Protein AF-A0A7R9ZHU4-F1 (afdb_monomer_lite)

Structure (mmCIF, N/CA/C/O backbone):
data_AF-A0A7R9ZHU4-F1
#
_entry.id   AF-A0A7R9ZHU4-F1
#
loop_
_atom_site.group_PDB
_atom_site.id
_atom_site.type_symbol
_atom_site.label_atom_id
_atom_site.label_alt_id
_atom_site.label_comp_id
_atom_site.label_asym_id
_atom_site.label_entity_id
_atom_site.label_seq_id
_atom_site.pdbx_PDB_ins_code
_atom_site.Cartn_x
_atom_site.Cartn_y
_atom_site.Cartn_z
_atom_site.occupancy
_atom_site.B_iso_or_equiv
_atom_site.auth_seq_id
_atom_site.auth_comp_id
_atom_site.auth_asym_id
_atom_site.auth_atom_id
_atom_site.pdbx_PDB_model_num
ATOM 1 N N . ALA A 1 1 ? 26.530 10.272 18.093 1.00 71.88 1 ALA A N 1
ATOM 2 C CA . ALA A 1 1 ? 25.893 10.437 16.770 1.00 71.88 1 ALA A CA 1
ATOM 3 C C . ALA A 1 1 ? 25.670 11.927 16.536 1.00 71.88 1 ALA A C 1
ATOM 5 O O . ALA A 1 1 ? 25.026 12.551 17.368 1.00 71.88 1 ALA A O 1
ATOM 6 N N . ALA A 1 2 ? 26.269 12.512 15.495 1.00 74.75 2 ALA A N 1
ATOM 7 C CA .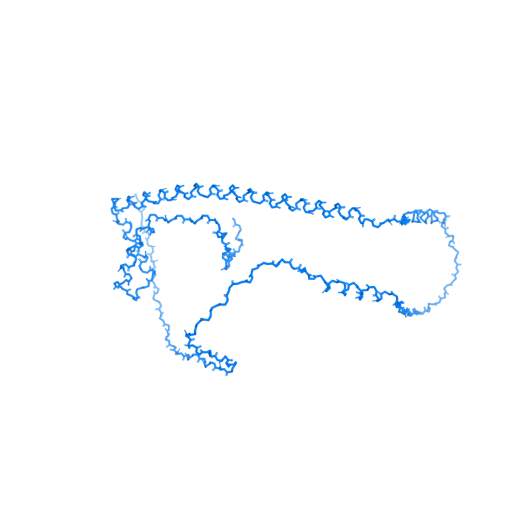 ALA A 1 2 ? 26.102 13.932 15.185 1.00 74.75 2 ALA A CA 1
ATOM 8 C C . ALA A 1 2 ? 24.691 14.193 14.622 1.00 74.75 2 ALA A C 1
ATOM 10 O O . ALA A 1 2 ? 24.221 13.452 13.758 1.00 74.75 2 ALA A O 1
ATOM 11 N N . TYR A 1 3 ? 24.013 15.222 15.135 1.00 79.94 3 TYR A N 1
ATOM 12 C CA . TYR A 1 3 ? 22.690 15.649 14.678 1.00 79.94 3 TYR A CA 1
ATOM 13 C C . TYR A 1 3 ? 22.771 16.144 13.228 1.00 79.94 3 TYR A C 1
ATOM 15 O O . TYR A 1 3 ? 23.453 17.122 12.936 1.00 79.94 3 TYR A O 1
ATOM 23 N N . THR A 1 4 ? 22.080 15.462 12.316 1.00 79.62 4 THR A N 1
ATOM 24 C CA . THR A 1 4 ? 22.118 15.696 10.859 1.00 79.62 4 THR A CA 1
ATOM 25 C C . THR A 1 4 ? 21.126 16.767 10.383 1.00 79.62 4 THR A C 1
ATOM 27 O O . THR A 1 4 ? 20.788 16.830 9.205 1.00 79.62 4 THR A O 1
ATOM 30 N N . GLY A 1 5 ? 20.684 17.650 11.282 1.00 82.94 5 GLY A N 1
ATOM 31 C CA . GLY A 1 5 ? 19.714 18.697 10.969 1.00 82.94 5 GLY A CA 1
ATOM 32 C C . GLY A 1 5 ? 18.259 18.208 10.969 1.00 82.94 5 GLY A C 1
ATOM 33 O O . GLY A 1 5 ? 17.986 17.020 11.158 1.00 82.94 5 GLY A O 1
ATOM 34 N N . PRO A 1 6 ? 17.298 19.133 10.801 1.00 82.75 6 PRO A N 1
ATOM 35 C CA . PRO A 1 6 ? 15.881 18.799 10.773 1.00 82.75 6 PRO A CA 1
ATOM 36 C C . PRO A 1 6 ? 15.568 17.919 9.558 1.00 82.75 6 PRO A C 1
ATOM 38 O O . PRO A 1 6 ? 15.922 18.250 8.426 1.00 82.75 6 PRO A O 1
ATOM 41 N N . TRP A 1 7 ? 14.886 16.797 9.797 1.00 81.75 7 TRP A N 1
ATOM 42 C CA . TRP A 1 7 ? 14.453 15.872 8.751 1.00 81.75 7 TRP A CA 1
ATOM 43 C C . TRP A 1 7 ? 13.598 16.605 7.712 1.00 81.75 7 TRP A C 1
ATOM 45 O O . TRP A 1 7 ? 12.450 16.964 7.977 1.00 81.75 7 TRP A O 1
ATOM 55 N N . GLN A 1 8 ? 14.150 16.813 6.515 1.00 80.50 8 GLN A N 1
ATOM 56 C CA . GLN A 1 8 ? 13.418 17.382 5.387 1.00 80.50 8 GLN A CA 1
ATOM 57 C C . GLN A 1 8 ? 12.455 16.325 4.838 1.00 80.50 8 GLN A C 1
ATOM 59 O O . GLN A 1 8 ? 12.790 15.541 3.951 1.00 80.50 8 GLN A O 1
ATOM 64 N N . VAL A 1 9 ? 11.249 16.265 5.399 1.00 82.50 9 VAL A N 1
ATOM 65 C CA . VAL A 1 9 ? 10.162 15.464 4.832 1.00 82.50 9 VAL A CA 1
ATOM 66 C C . VAL A 1 9 ? 9.589 16.196 3.613 1.00 82.50 9 VAL A C 1
ATOM 68 O O . VAL A 1 9 ? 9.129 17.330 3.752 1.00 82.50 9 VAL A O 1
ATOM 71 N N . PRO A 1 10 ? 9.588 15.581 2.414 1.00 82.06 10 PRO A N 1
ATOM 72 C CA . PRO A 1 10 ? 9.027 16.215 1.230 1.00 82.06 10 PRO A CA 1
ATOM 73 C C . PRO A 1 10 ? 7.550 16.555 1.455 1.00 82.06 10 PRO A C 1
ATOM 75 O O . PRO A 1 10 ? 6.759 15.685 1.825 1.00 82.06 10 PRO A O 1
ATOM 78 N N . TRP A 1 11 ? 7.165 17.804 1.171 1.00 79.94 11 TRP A N 1
ATOM 79 C CA . TRP A 1 11 ? 5.797 18.315 1.364 1.00 79.94 11 TRP A CA 1
ATOM 80 C C . TRP A 1 11 ? 4.733 17.523 0.582 1.00 79.94 11 TRP A C 1
ATOM 82 O O . TRP A 1 11 ? 3.554 17.512 0.936 1.00 79.94 11 TRP A O 1
ATOM 92 N N . LYS A 1 12 ? 5.136 16.812 -0.478 1.00 81.00 12 LYS A N 1
ATOM 93 C CA . LYS A 1 12 ? 4.238 16.029 -1.327 1.00 81.00 12 LYS A CA 1
ATOM 94 C C . LYS A 1 12 ? 4.778 14.618 -1.523 1.00 81.00 12 LYS A C 1
ATOM 96 O O . LYS A 1 12 ? 5.847 14.419 -2.093 1.00 81.00 12 LYS A O 1
ATOM 101 N N . ARG A 1 13 ? 4.009 13.619 -1.082 1.00 79.44 13 ARG A N 1
ATOM 102 C CA . ARG A 1 13 ? 4.302 12.213 -1.391 1.00 79.44 13 ARG A CA 1
ATOM 103 C C . ARG A 1 13 ? 4.142 11.980 -2.893 1.00 79.44 13 ARG A C 1
ATOM 105 O O . ARG A 1 13 ? 3.131 12.377 -3.472 1.00 79.44 13 ARG A O 1
ATOM 112 N N . ALA A 1 14 ? 5.125 11.319 -3.504 1.00 79.69 14 ALA A N 1
ATOM 113 C CA . ALA A 1 14 ? 5.044 10.894 -4.897 1.00 79.69 14 ALA A CA 1
ATOM 114 C C . ALA A 1 14 ? 3.776 10.052 -5.123 1.00 79.69 14 ALA A C 1
ATOM 116 O O . ALA A 1 14 ? 3.431 9.194 -4.301 1.00 79.69 14 ALA A O 1
ATOM 117 N N . LYS A 1 15 ? 3.068 10.319 -6.227 1.00 74.38 15 LYS A N 1
ATOM 118 C CA . LYS A 1 15 ? 1.880 9.550 -6.607 1.00 74.38 15 LYS A CA 1
ATOM 119 C C . LYS A 1 15 ? 2.322 8.123 -6.918 1.00 74.38 15 LYS A C 1
ATOM 121 O O . LYS A 1 15 ? 3.248 7.914 -7.695 1.00 74.38 15 LYS A O 1
ATOM 126 N N . LYS A 1 16 ? 1.691 7.149 -6.265 1.00 78.81 16 LYS A N 1
ATOM 127 C CA . LYS A 1 16 ? 1.926 5.735 -6.558 1.00 78.81 16 LYS A CA 1
ATOM 128 C C . LYS A 1 16 ? 1.347 5.411 -7.938 1.00 78.81 16 LYS A C 1
ATOM 130 O O . LYS A 1 16 ? 0.338 6.006 -8.313 1.00 78.81 16 LYS A O 1
ATOM 135 N N . ASP A 1 17 ? 1.968 4.470 -8.643 1.00 82.50 17 ASP A N 1
ATOM 136 C CA . ASP A 1 17 ? 1.468 3.945 -9.914 1.00 82.50 17 ASP A CA 1
ATOM 137 C C . ASP A 1 17 ? -0.012 3.530 -9.795 1.00 82.50 17 ASP A C 1
ATOM 139 O O . ASP A 1 17 ? -0.334 2.765 -8.878 1.00 82.50 17 ASP A O 1
ATOM 143 N N . PRO A 1 18 ? -0.915 3.985 -10.687 1.00 85.00 18 PRO A N 1
ATOM 144 C CA . PRO A 1 18 ? -2.331 3.606 -10.645 1.00 85.00 18 PRO A CA 1
ATOM 145 C C . PRO A 1 18 ? -2.561 2.100 -10.810 1.00 85.00 18 PRO A C 1
ATOM 147 O O . PRO A 1 18 ? -3.561 1.573 -10.333 1.00 85.00 18 PRO A O 1
ATOM 150 N N . SER A 1 19 ? -1.625 1.409 -11.468 1.00 85.62 19 SER A N 1
ATOM 151 C CA . SER A 1 19 ? -1.657 -0.042 -11.679 1.00 85.62 19 SER A CA 1
ATOM 152 C C . SER A 1 19 ? -1.218 -0.852 -10.453 1.00 85.62 19 SER A C 1
ATOM 154 O O . SER A 1 19 ? -1.421 -2.065 -10.415 1.00 85.62 19 SER A O 1
ATOM 156 N N . ALA A 1 20 ? -0.598 -0.211 -9.455 1.00 88.44 20 ALA A N 1
ATOM 157 C CA . ALA A 1 20 ? -0.068 -0.906 -8.293 1.00 88.44 20 ALA A CA 1
ATOM 158 C C . ALA A 1 20 ? -1.206 -1.386 -7.374 1.00 88.44 20 ALA A C 1
ATOM 160 O O . ALA A 1 20 ? -2.096 -0.597 -7.038 1.00 88.44 20 ALA A O 1
ATOM 161 N N . PRO A 1 21 ? -1.160 -2.639 -6.877 1.00 91.00 21 PRO A N 1
ATOM 162 C CA . PRO A 1 21 ? -2.139 -3.133 -5.919 1.00 91.00 21 PRO A CA 1
ATOM 163 C C . PRO A 1 21 ? -2.270 -2.206 -4.703 1.00 91.00 21 PRO A C 1
ATOM 165 O O . PRO A 1 21 ? -1.276 -1.722 -4.146 1.00 91.00 21 PRO A O 1
ATOM 168 N N . LYS A 1 22 ? -3.509 -1.962 -4.263 1.00 92.56 22 LYS A N 1
ATOM 169 C CA . LYS A 1 22 ? -3.801 -1.139 -3.083 1.00 92.56 22 LYS A CA 1
ATOM 170 C C . LYS A 1 22 ? -3.573 -1.942 -1.807 1.00 92.56 22 LYS A C 1
ATOM 172 O O . LYS A 1 22 ? -3.949 -3.106 -1.728 1.00 92.56 22 LYS A O 1
ATOM 177 N N . ARG A 1 23 ? -2.973 -1.312 -0.792 1.00 92.69 23 ARG A N 1
ATOM 178 C CA . ARG A 1 23 ? -2.730 -1.959 0.506 1.00 92.69 23 ARG A CA 1
ATOM 179 C C . ARG A 1 23 ? -4.056 -2.392 1.153 1.00 92.69 23 ARG A C 1
ATOM 181 O O . ARG A 1 23 ? -4.992 -1.589 1.146 1.00 92.69 23 ARG A O 1
ATOM 188 N N . PRO A 1 24 ? -4.116 -3.599 1.741 1.00 94.56 24 PRO A N 1
ATOM 189 C CA . PRO A 1 24 ? -5.296 -4.072 2.449 1.00 94.56 24 PRO A CA 1
ATOM 190 C C . 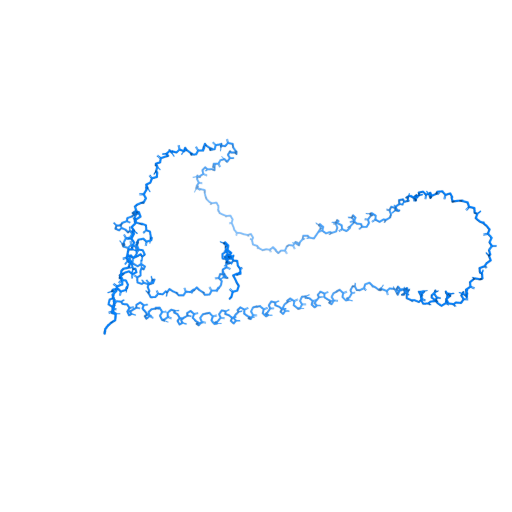PRO A 1 24 ? -5.519 -3.228 3.707 1.00 94.56 24 PRO A C 1
ATOM 192 O O . PRO A 1 24 ? -4.577 -2.651 4.264 1.00 94.56 24 PRO A O 1
ATOM 195 N N . MET A 1 25 ? -6.769 -3.156 4.152 1.00 94.94 25 MET A N 1
ATOM 196 C CA . MET A 1 25 ? -7.114 -2.517 5.418 1.00 94.94 25 MET A CA 1
ATOM 197 C C . MET A 1 25 ? -6.674 -3.401 6.593 1.00 94.94 25 MET A C 1
ATOM 199 O O . MET A 1 25 ? -6.598 -4.621 6.467 1.00 94.94 25 MET A O 1
ATOM 203 N N . SER A 1 26 ? -6.356 -2.786 7.733 1.00 95.75 26 SER A N 1
ATOM 204 C CA . SER A 1 26 ? -6.089 -3.530 8.969 1.00 95.75 26 SER A CA 1
ATOM 205 C C . SER A 1 26 ? -7.391 -3.955 9.651 1.00 95.75 26 SER A C 1
ATOM 207 O O . SER A 1 26 ? -8.442 -3.360 9.404 1.00 95.75 26 SER A O 1
ATOM 209 N N . ALA A 1 27 ? -7.321 -4.922 10.568 1.00 95.06 27 ALA A N 1
ATOM 210 C CA . ALA A 1 27 ? -8.464 -5.399 11.348 1.00 95.06 27 ALA A CA 1
ATOM 211 C C . ALA A 1 27 ? -9.210 -4.250 12.047 1.00 95.06 27 ALA A C 1
ATOM 213 O O . ALA A 1 27 ? -10.432 -4.151 11.967 1.00 95.06 27 ALA A O 1
ATOM 214 N N . PHE A 1 28 ? -8.467 -3.309 12.639 1.00 94.25 28 PHE A N 1
ATOM 215 C CA . PHE A 1 28 ? -9.037 -2.107 13.251 1.00 94.25 28 PHE A CA 1
ATOM 216 C C . PHE A 1 28 ? -9.810 -1.233 12.250 1.00 94.25 28 PHE A C 1
ATOM 218 O O . PHE A 1 28 ? -10.843 -0.652 12.586 1.00 94.25 28 PHE 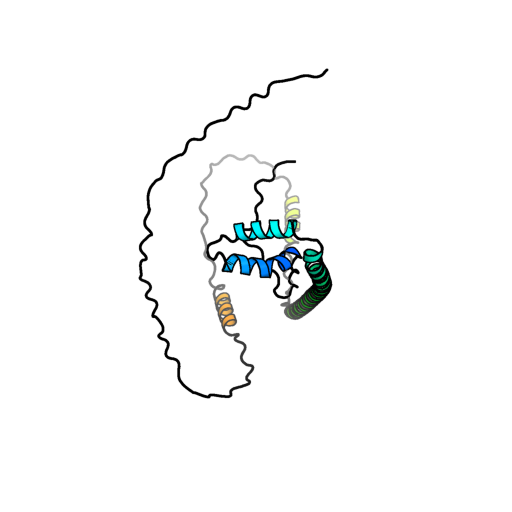A O 1
ATOM 225 N N . LEU A 1 29 ? -9.327 -1.110 11.012 1.00 94.62 29 LEU A N 1
ATOM 226 C CA . LEU A 1 29 ? -10.011 -0.322 9.988 1.00 94.62 29 LEU A CA 1
ATOM 227 C C . LEU A 1 29 ? -11.307 -0.995 9.516 1.00 94.62 29 LEU A C 1
ATOM 229 O O . LEU A 1 29 ? -12.279 -0.286 9.264 1.00 94.62 29 LEU A O 1
ATOM 233 N N . TYR A 1 30 ? -11.352 -2.330 9.462 1.00 93.44 30 TYR A N 1
ATOM 234 C CA . TYR A 1 30 ? -12.595 -3.071 9.216 1.00 93.44 30 TYR A CA 1
ATOM 235 C C . TYR A 1 30 ? -13.605 -2.878 10.350 1.00 93.44 30 TYR A C 1
ATOM 237 O O . TYR A 1 30 ? -14.755 -2.531 10.098 1.00 93.44 30 TYR A O 1
ATOM 245 N N . PHE A 1 31 ? -13.159 -3.017 11.599 1.00 92.94 31 PHE A N 1
ATOM 246 C CA . PHE A 1 31 ? -13.984 -2.782 12.786 1.00 92.94 31 PHE A CA 1
ATOM 247 C C . PHE A 1 31 ? -14.541 -1.350 12.845 1.00 92.94 31 PHE A C 1
ATOM 249 O O . PHE A 1 31 ? -15.714 -1.120 13.146 1.00 92.94 31 PHE A O 1
ATOM 256 N N . SER A 1 32 ? -13.695 -0.361 12.551 1.00 93.75 32 SER A N 1
ATOM 257 C CA . SER A 1 32 ? -14.048 1.048 12.718 1.00 93.75 32 SER A CA 1
ATOM 258 C C . SER A 1 32 ? -14.914 1.621 11.599 1.00 93.75 32 SER A C 1
ATOM 260 O O . SER A 1 32 ? -15.506 2.672 11.823 1.00 93.75 32 SER A O 1
ATOM 262 N N . GLN A 1 33 ? -15.034 0.986 10.428 1.00 90.38 33 GLN A N 1
ATOM 263 C CA . GLN A 1 33 ? -15.809 1.538 9.305 1.00 90.38 33 GLN A CA 1
ATOM 264 C C . GLN A 1 33 ? -17.282 1.783 9.666 1.00 90.38 33 GLN A C 1
ATOM 266 O O . GLN A 1 33 ? -17.748 2.919 9.585 1.00 90.38 33 GLN A O 1
ATOM 271 N N . GLY A 1 34 ? -17.992 0.746 10.124 1.00 86.31 34 GLY A N 1
ATOM 272 C CA . GLY A 1 34 ? -19.405 0.865 10.500 1.00 86.31 34 GLY A CA 1
ATOM 273 C C . GLY A 1 34 ? -19.610 1.700 11.766 1.00 86.31 34 GLY A C 1
ATOM 274 O O . GLY A 1 34 ? -20.492 2.556 11.825 1.00 86.31 34 GLY A O 1
ATOM 275 N N . LYS A 1 35 ? -18.743 1.518 12.771 1.00 91.69 35 LYS A N 1
ATOM 276 C CA . LYS A 1 35 ? -18.861 2.229 14.054 1.00 91.69 35 LYS A CA 1
ATOM 277 C C . LYS A 1 35 ? -18.544 3.725 13.934 1.00 91.69 35 LYS A C 1
ATOM 279 O O . LYS A 1 35 ? -19.203 4.534 14.580 1.00 91.69 35 LYS A O 1
ATOM 284 N N . ARG A 1 36 ? -17.585 4.119 13.085 1.00 93.50 36 ARG A N 1
ATOM 285 C CA . ARG A 1 36 ? -17.258 5.535 12.827 1.00 93.50 36 ARG A CA 1
ATOM 286 C C . ARG A 1 36 ? -18.462 6.283 12.270 1.00 93.50 36 ARG A C 1
ATOM 288 O O . ARG A 1 36 ? -18.736 7.382 12.742 1.00 93.50 36 ARG A O 1
ATOM 295 N N . GLN A 1 37 ? -19.157 5.695 11.295 1.00 91.56 37 GLN A N 1
ATOM 296 C CA . GLN A 1 37 ? -20.332 6.316 10.686 1.00 91.56 37 GLN A CA 1
ATOM 297 C C . GLN A 1 37 ? -21.447 6.494 11.722 1.00 91.56 37 GLN A C 1
ATOM 299 O O . GLN A 1 37 ? -21.914 7.608 11.920 1.00 91.56 37 GLN A O 1
ATOM 304 N N . ALA A 1 38 ? -21.746 5.451 12.502 1.00 92.62 38 ALA A N 1
ATOM 305 C CA . ALA A 1 38 ? -22.749 5.524 13.564 1.00 92.62 38 ALA A CA 1
ATOM 306 C C . ALA A 1 38 ? -22.442 6.594 14.636 1.00 92.62 38 ALA A C 1
ATOM 308 O O . ALA A 1 38 ? -23.353 7.263 15.120 1.00 92.62 38 ALA A O 1
ATOM 309 N N . ILE A 1 39 ? -21.171 6.776 15.022 1.00 92.31 39 ILE A N 1
ATOM 310 C CA . ILE A 1 39 ? -20.775 7.823 15.985 1.00 92.31 39 ILE A CA 1
ATOM 311 C C . ILE A 1 39 ? -20.929 9.217 15.368 1.00 92.31 39 ILE A C 1
ATOM 313 O O . ILE A 1 39 ? -21.391 10.133 16.053 1.00 92.31 39 ILE A O 1
ATOM 317 N N . LYS A 1 40 ? -20.558 9.371 14.091 1.00 92.94 40 LYS A N 1
ATOM 318 C CA . LYS A 1 40 ? -20.677 10.632 13.353 1.00 92.94 40 LYS A CA 1
ATOM 319 C C . LYS A 1 40 ? -22.138 11.042 13.169 1.00 92.94 40 LYS A C 1
ATOM 321 O O . LYS A 1 40 ? -22.453 12.203 13.385 1.00 92.94 40 LYS A O 1
ATOM 326 N N . ASP A 1 41 ? -23.020 10.102 12.842 1.00 92.50 41 ASP A N 1
ATOM 327 C CA . ASP A 1 41 ? -24.447 10.383 12.642 1.00 92.50 41 ASP A CA 1
ATOM 328 C C . ASP A 1 41 ? -25.131 10.791 13.953 1.00 92.50 41 ASP A C 1
ATOM 330 O O . ASP A 1 41 ? -25.950 11.704 13.972 1.00 92.50 41 ASP A O 1
ATOM 334 N N . LYS A 1 42 ? -24.733 10.179 15.077 1.00 92.62 42 LYS A N 1
ATOM 335 C CA . LYS A 1 42 ? -25.195 10.580 16.416 1.00 92.62 42 LYS A CA 1
ATOM 336 C C . LYS A 1 42 ? -24.621 11.922 16.878 1.00 92.62 42 LYS A C 1
ATOM 338 O O . LYS A 1 42 ? -25.219 12.572 17.727 1.00 92.62 42 LYS A O 1
ATOM 343 N N . ASN A 1 43 ? -23.457 12.321 16.362 1.00 89.62 43 ASN A N 1
ATOM 344 C CA . ASN A 1 43 ? -22.744 13.530 16.774 1.00 89.62 43 ASN A CA 1
ATOM 345 C C . ASN A 1 43 ? -22.197 14.280 15.545 1.00 89.62 43 ASN A C 1
ATOM 347 O O . ASN A 1 43 ? -20.980 14.293 15.327 1.00 89.62 43 ASN A O 1
ATOM 351 N N . PRO A 1 44 ? -23.058 14.935 14.743 1.00 88.75 44 PRO A N 1
ATOM 352 C CA . PRO A 1 44 ? -22.656 15.541 13.469 1.00 88.75 44 PRO A CA 1
ATOM 353 C C . PRO A 1 44 ? -21.622 16.676 13.600 1.00 88.75 44 PRO A C 1
ATOM 355 O O . PRO A 1 44 ? -20.979 17.028 12.615 1.00 88.75 44 PRO A O 1
ATOM 358 N N . GLY A 1 45 ? -21.408 17.219 14.807 1.00 90.25 45 GLY A N 1
ATOM 359 C CA . GLY A 1 45 ? -20.376 18.222 15.110 1.00 90.25 45 GLY A CA 1
ATOM 360 C C . GLY A 1 45 ? -19.087 17.675 15.742 1.00 90.25 45 GLY A C 1
ATOM 361 O O . GLY A 1 45 ? -18.166 18.444 16.022 1.00 90.25 45 GLY A O 1
ATOM 362 N N . MET A 1 46 ? -18.993 16.366 16.004 1.00 92.31 46 MET A N 1
ATOM 363 C CA . MET A 1 46 ? -17.827 15.794 16.678 1.00 92.31 46 MET A CA 1
ATOM 364 C C . MET A 1 46 ? -16.608 15.766 15.750 1.00 92.31 46 MET A C 1
ATOM 366 O O . MET A 1 46 ? -16.655 15.276 14.620 1.00 92.31 46 MET A O 1
ATOM 370 N N . LYS A 1 47 ? -15.466 16.249 16.253 1.00 94.38 47 LYS A N 1
ATOM 371 C CA . LYS A 1 47 ? -14.197 16.206 15.517 1.00 94.38 47 LYS A CA 1
ATOM 372 C C . LYS A 1 47 ? -13.783 14.754 15.265 1.00 94.38 47 LYS A C 1
ATOM 374 O O . LYS A 1 47 ? -13.799 13.922 16.169 1.00 94.38 47 LYS A O 1
ATOM 379 N N . ASN A 1 48 ? -13.304 14.463 14.055 1.00 91.38 48 ASN A N 1
ATOM 380 C CA . ASN A 1 48 ? -12.841 13.122 13.672 1.00 91.38 48 ASN A CA 1
ATOM 381 C C . ASN A 1 48 ? -11.703 12.583 14.566 1.00 91.38 48 ASN A C 1
ATOM 383 O O . ASN A 1 48 ? -11.528 11.369 14.689 1.00 91.38 48 ASN A O 1
ATOM 387 N N . THR A 1 49 ? -10.932 13.478 15.190 1.00 94.56 49 THR A N 1
ATOM 388 C CA . THR A 1 49 ? -9.917 13.138 16.195 1.00 94.56 49 THR A CA 1
ATOM 389 C C . THR A 1 49 ? -10.534 12.448 17.409 1.00 94.56 49 THR A C 1
ATOM 391 O O . THR A 1 49 ? -10.023 11.418 17.838 1.00 94.56 49 THR A O 1
ATOM 394 N N . GLU A 1 50 ? -11.669 12.948 17.898 1.00 94.75 50 GLU A N 1
ATOM 395 C CA . GLU A 1 50 ? -12.360 12.390 19.064 1.00 94.75 50 GLU A CA 1
ATOM 396 C C . GLU A 1 50 ? -13.039 11.062 18.726 1.00 94.75 50 GLU A C 1
ATOM 398 O O . GLU A 1 50 ? -12.872 10.074 19.437 1.00 94.75 50 GLU A O 1
ATOM 403 N N . ILE A 1 51 ? -13.686 10.988 17.557 1.00 94.00 51 ILE A N 1
ATOM 404 C CA . ILE A 1 51 ? -14.258 9.736 17.039 1.00 94.00 51 ILE A CA 1
ATOM 405 C C . ILE A 1 51 ? -13.174 8.651 16.953 1.00 94.00 51 ILE A C 1
ATOM 407 O O . ILE A 1 51 ? -13.391 7.504 17.341 1.00 94.00 51 ILE A O 1
ATOM 411 N N . SER A 1 52 ? -11.980 9.009 16.473 1.00 94.06 52 SER A N 1
ATOM 412 C CA . SER A 1 52 ? -10.862 8.066 16.359 1.00 94.06 52 SER A CA 1
ATOM 413 C C . SER A 1 52 ? -10.338 7.613 17.729 1.00 94.06 52 SER A C 1
ATOM 415 O O . SER A 1 52 ? -9.969 6.446 17.861 1.00 94.06 52 SER A O 1
ATOM 417 N N . ARG A 1 53 ? -10.350 8.488 18.747 1.00 95.50 53 ARG A N 1
ATOM 418 C CA . ARG A 1 53 ? -9.991 8.141 20.133 1.00 95.50 53 ARG A CA 1
ATOM 419 C C . ARG A 1 53 ? -10.959 7.112 20.717 1.00 95.50 53 ARG A C 1
ATOM 421 O O . ARG A 1 53 ? -10.515 6.050 21.152 1.00 95.50 53 ARG A O 1
ATOM 428 N N . ILE A 1 54 ? -12.263 7.382 20.627 1.00 94.56 54 ILE A N 1
ATOM 429 C CA . ILE A 1 54 ? -13.330 6.490 21.112 1.00 94.56 54 ILE A CA 1
ATOM 430 C C . ILE A 1 54 ? -13.228 5.115 20.443 1.00 94.56 54 ILE A C 1
ATOM 432 O O . ILE A 1 54 ? -13.235 4.088 21.116 1.00 94.56 54 ILE A O 1
ATOM 436 N N . LEU A 1 55 ? -13.054 5.072 19.119 1.00 95.56 55 LEU A N 1
ATOM 437 C CA . LEU A 1 55 ? -12.909 3.812 18.382 1.00 95.56 55 LEU A CA 1
ATOM 438 C C . LEU A 1 55 ? -11.664 3.021 18.803 1.00 95.56 55 LEU A C 1
ATOM 440 O O . LEU A 1 55 ? -11.712 1.793 18.863 1.00 95.56 55 LEU A O 1
ATOM 444 N N . GLY A 1 56 ? -10.554 3.705 19.093 1.00 95.56 56 GLY A N 1
ATOM 445 C CA . GLY A 1 56 ? -9.331 3.069 19.583 1.00 95.56 56 GLY A CA 1
ATOM 446 C C . GLY A 1 56 ? -9.488 2.472 20.985 1.00 95.56 56 GLY A C 1
ATOM 447 O O . GLY A 1 56 ? -8.930 1.415 21.272 1.00 95.56 56 GLY A O 1
ATOM 448 N N . GLU A 1 57 ? -10.255 3.117 21.863 1.00 95.88 57 GLU A N 1
ATOM 449 C CA . GLU A 1 57 ? -10.632 2.567 23.174 1.00 95.88 57 GLU A CA 1
ATOM 450 C C . GLU A 1 57 ? -11.576 1.368 23.025 1.00 95.88 57 GLU A C 1
ATOM 452 O O . GLU A 1 57 ? -11.300 0.308 23.583 1.00 95.88 57 GLU A O 1
ATOM 457 N N . MET A 1 58 ? -12.607 1.483 22.182 1.00 94.69 58 MET A N 1
ATOM 458 C CA . MET A 1 58 ? -13.526 0.383 21.874 1.00 94.69 58 MET A CA 1
ATOM 459 C C . MET A 1 58 ? -12.796 -0.850 21.337 1.00 94.69 58 MET A C 1
ATOM 461 O O . MET A 1 58 ? -13.075 -1.954 21.778 1.00 94.69 58 MET A O 1
ATOM 465 N N . TRP A 1 59 ? -11.839 -0.680 20.421 1.00 95.12 59 TRP A N 1
ATOM 466 C CA . TRP A 1 59 ? -11.073 -1.802 19.871 1.00 95.12 59 TRP A CA 1
ATOM 467 C C . TRP A 1 59 ? -10.177 -2.484 20.909 1.00 95.12 59 TRP A C 1
ATOM 469 O O . TRP A 1 59 ? -10.045 -3.707 20.901 1.00 95.12 59 TRP A O 1
ATOM 479 N N . ARG A 1 60 ? -9.550 -1.708 21.804 1.00 94.50 60 ARG A N 1
ATOM 480 C CA . ARG A 1 60 ? -8.704 -2.256 22.877 1.00 94.50 60 ARG A CA 1
ATOM 481 C C . ARG A 1 60 ? -9.517 -3.052 23.896 1.00 94.50 60 ARG A C 1
ATOM 483 O O . ARG A 1 60 ? -9.028 -4.070 24.372 1.00 94.50 60 ARG A O 1
ATOM 490 N N . ASN A 1 61 ? -10.740 -2.607 24.172 1.00 95.12 61 ASN A N 1
ATOM 491 C CA . ASN A 1 61 ? -11.652 -3.249 25.117 1.00 95.12 61 ASN A CA 1
ATOM 492 C C . ASN A 1 61 ? -12.563 -4.308 24.466 1.00 95.12 61 ASN A C 1
ATOM 494 O O . ASN A 1 61 ? -13.290 -4.995 25.179 1.00 95.12 61 ASN A O 1
ATOM 498 N N . ALA A 1 62 ? -12.549 -4.447 23.136 1.00 92.81 62 ALA A N 1
ATOM 499 C CA . ALA A 1 62 ? -13.388 -5.409 22.430 1.00 92.81 62 ALA A CA 1
ATOM 500 C C . ALA A 1 62 ? -12.970 -6.857 22.759 1.00 92.81 62 ALA A C 1
ATOM 502 O O . ALA A 1 62 ? -11.768 -7.169 22.759 1.00 92.81 62 ALA A O 1
ATOM 503 N N . PRO A 1 63 ? -13.934 -7.769 22.988 1.00 94.25 63 PRO A N 1
ATOM 504 C CA . PRO A 1 63 ? -13.637 -9.171 23.243 1.00 94.25 63 PRO A CA 1
ATOM 505 C C . PRO A 1 63 ? -12.947 -9.804 22.034 1.00 94.25 63 PRO A C 1
ATOM 507 O O . PRO A 1 63 ? -13.065 -9.345 20.895 1.00 94.25 63 PRO A O 1
ATOM 510 N N . GLU A 1 64 ? -12.191 -10.876 22.268 1.00 92.75 64 GLU A N 1
ATOM 511 C CA . GLU A 1 64 ? -11.507 -11.571 21.176 1.00 92.75 64 GLU A CA 1
ATOM 512 C C . GLU A 1 64 ? -12.491 -12.080 20.115 1.00 92.75 64 GLU A C 1
ATOM 514 O O . GLU A 1 64 ? -12.172 -12.041 18.935 1.00 92.75 64 GLU A O 1
ATOM 519 N N . GLU A 1 65 ? -13.706 -12.457 20.505 1.00 93.44 65 GLU A N 1
ATOM 520 C CA . GLU A 1 65 ? -14.745 -12.918 19.579 1.00 93.44 65 GLU A CA 1
ATOM 521 C C . GLU A 1 65 ? -15.208 -11.841 18.592 1.00 93.44 65 GLU A C 1
ATOM 523 O O . GLU A 1 65 ? -15.412 -12.144 17.421 1.00 93.44 65 GLU A O 1
ATOM 528 N N . GLU A 1 66 ? -15.289 -10.573 19.012 1.00 90.81 66 GLU A N 1
ATOM 529 C CA . GLU A 1 66 ? -15.613 -9.464 18.101 1.00 90.81 66 GLU A CA 1
ATOM 530 C C . GLU A 1 66 ? -14.402 -9.104 17.221 1.00 90.81 66 GLU A C 1
ATOM 532 O O . GLU A 1 66 ? -14.552 -8.703 16.069 1.00 90.81 66 GLU A O 1
ATOM 537 N N . ARG A 1 67 ? -13.173 -9.284 17.728 1.00 92.88 67 ARG A N 1
ATOM 538 C CA . ARG A 1 67 ? -11.937 -8.964 16.990 1.00 92.88 67 ARG A CA 1
ATOM 539 C C . ARG A 1 67 ? -11.547 -10.037 15.971 1.00 92.88 67 ARG A C 1
ATOM 541 O O . ARG A 1 67 ? -11.071 -9.686 14.890 1.00 92.88 67 ARG A O 1
ATOM 548 N N . LYS A 1 68 ? -11.747 -11.319 16.293 1.00 95.00 68 LYS A N 1
ATOM 549 C CA . LYS A 1 68 ? -11.408 -12.496 15.470 1.00 95.00 68 LYS A CA 1
ATOM 550 C C . LYS A 1 68 ? -11.845 -12.369 14.009 1.00 95.00 68 LYS A C 1
ATOM 552 O O . LYS A 1 68 ? -10.956 -12.419 13.157 1.00 95.00 68 LYS A O 1
ATOM 557 N N . PRO A 1 69 ? -13.126 -12.115 13.682 1.00 94.81 69 PRO A N 1
ATOM 558 C CA . PRO A 1 69 ? -13.553 -12.032 12.286 1.00 94.81 69 PRO A CA 1
ATOM 559 C C . PRO A 1 69 ? -12.831 -10.910 11.527 1.00 94.81 69 PRO A C 1
ATOM 561 O O . PRO A 1 69 ? -12.452 -11.077 10.369 1.00 94.81 69 PRO A O 1
ATOM 564 N N . HIS A 1 70 ? -12.559 -9.773 12.174 1.00 94.75 70 HIS A N 1
ATOM 565 C CA . HIS A 1 70 ? -11.827 -8.670 11.547 1.00 94.75 70 HIS A CA 1
ATOM 566 C C . HIS A 1 70 ? -10.343 -8.988 11.317 1.00 94.75 70 HIS A C 1
ATOM 568 O O . HIS A 1 70 ? -9.777 -8.579 10.301 1.00 94.75 70 HIS A O 1
ATOM 574 N N . VAL A 1 71 ? -9.714 -9.727 12.232 1.00 94.50 71 VAL A N 1
ATOM 575 C CA . VAL A 1 71 ? -8.326 -10.193 12.094 1.00 94.50 71 VAL A CA 1
ATOM 576 C C . VAL A 1 71 ? -8.205 -11.246 10.990 1.00 94.50 71 VAL A C 1
ATOM 578 O O . VAL A 1 71 ? -7.259 -11.203 10.202 1.00 94.50 71 VAL A O 1
ATOM 581 N N . GLU A 1 72 ? -9.168 -12.158 10.881 1.00 95.62 72 GLU A N 1
ATOM 582 C CA . GLU A 1 72 ? -9.209 -13.158 9.810 1.00 95.62 72 GLU A CA 1
ATOM 583 C C . GLU A 1 72 ? -9.420 -12.517 8.436 1.00 95.62 72 GLU A C 1
ATOM 585 O O . GLU A 1 72 ? -8.686 -12.839 7.496 1.00 95.62 72 GLU A O 1
ATOM 590 N N . MET A 1 73 ? -10.332 -11.544 8.330 1.00 94.31 73 MET A N 1
ATOM 591 C CA . MET A 1 73 ? -10.512 -10.750 7.110 1.00 94.31 73 MET A CA 1
ATOM 592 C C . MET A 1 73 ? -9.229 -10.007 6.718 1.00 94.31 73 MET A C 1
ATOM 594 O O . MET A 1 73 ? -8.814 -10.080 5.560 1.00 94.31 73 MET A O 1
ATOM 598 N N . GLU A 1 74 ? -8.544 -9.355 7.669 1.00 95.88 74 GLU A N 1
ATOM 599 C CA . GLU A 1 74 ? -7.241 -8.733 7.399 1.00 95.88 74 GLU A CA 1
ATOM 600 C C . GLU A 1 74 ? -6.230 -9.765 6.885 1.00 95.88 74 GLU A C 1
ATOM 602 O O . GLU A 1 74 ? -5.514 -9.502 5.916 1.00 95.88 74 GLU A O 1
ATOM 607 N N . LYS A 1 75 ? -6.141 -10.935 7.526 1.00 95.94 75 LYS A N 1
ATOM 608 C CA . LYS A 1 75 ? -5.188 -11.984 7.149 1.00 95.94 75 LYS A CA 1
ATOM 609 C C . LYS A 1 75 ? -5.447 -12.477 5.725 1.00 95.94 75 LYS A C 1
ATOM 611 O O . LYS A 1 75 ? -4.493 -12.602 4.951 1.00 95.94 75 LYS A O 1
ATOM 616 N N . ALA A 1 76 ? -6.710 -12.704 5.372 1.00 95.75 76 ALA A N 1
ATOM 617 C CA . ALA A 1 76 ? -7.120 -13.124 4.037 1.00 95.75 76 ALA A CA 1
ATOM 618 C C . ALA A 1 76 ? -6.788 -12.059 2.977 1.00 95.75 76 ALA A C 1
ATOM 620 O O . ALA A 1 76 ? -6.126 -12.356 1.981 1.00 95.75 76 ALA A O 1
ATOM 621 N N . GLU A 1 77 ? -7.159 -10.800 3.211 1.00 96.00 77 GLU A N 1
ATOM 622 C CA . GLU A 1 77 ? -6.885 -9.700 2.277 1.00 96.00 77 GLU A CA 1
ATOM 623 C C . GLU A 1 77 ? -5.387 -9.403 2.153 1.00 96.00 77 GLU A C 1
ATOM 625 O O . GLU A 1 77 ? -4.872 -9.149 1.061 1.00 96.00 77 GLU A O 1
ATOM 630 N N . ARG A 1 78 ? -4.630 -9.536 3.245 1.00 95.50 78 ARG A N 1
ATOM 631 C CA . ARG A 1 78 ? -3.168 -9.440 3.219 1.00 95.50 78 ARG A CA 1
ATOM 632 C C . ARG A 1 78 ? -2.535 -10.552 2.391 1.00 95.50 78 ARG A C 1
ATOM 634 O O . ARG A 1 78 ? -1.549 -10.284 1.702 1.00 95.50 78 ARG A O 1
ATOM 641 N N . ALA A 1 79 ? -3.072 -11.769 2.427 1.00 95.81 79 ALA A N 1
ATOM 642 C CA . ALA A 1 79 ? -2.601 -12.858 1.575 1.00 95.81 79 ALA A CA 1
ATOM 643 C C . ALA A 1 79 ? -2.859 -12.556 0.088 1.00 95.81 79 ALA A C 1
ATOM 645 O O . ALA A 1 79 ? -1.922 -12.612 -0.711 1.00 95.81 79 ALA A O 1
ATOM 646 N N . LYS A 1 80 ? -4.076 -12.122 -0.269 1.00 95.00 80 LYS A N 1
ATOM 647 C CA . LYS A 1 80 ? -4.421 -11.714 -1.644 1.00 95.00 80 LYS A CA 1
ATOM 648 C C . LYS A 1 80 ? -3.526 -10.579 -2.143 1.00 95.00 80 LYS A C 1
ATOM 650 O O . LYS A 1 80 ? -2.967 -10.661 -3.235 1.00 95.00 80 LYS A O 1
ATOM 655 N N . TYR A 1 81 ? -3.312 -9.558 -1.314 1.00 95.94 81 TYR A N 1
ATOM 656 C CA . TYR A 1 81 ? -2.438 -8.434 -1.641 1.00 95.94 81 TYR A CA 1
ATOM 657 C C . TYR A 1 81 ? -0.993 -8.866 -1.905 1.00 95.94 81 TYR A C 1
ATOM 659 O O . TYR A 1 81 ? -0.360 -8.345 -2.825 1.00 95.94 81 TYR A O 1
ATOM 667 N N . LYS A 1 82 ? -0.452 -9.814 -1.125 1.00 95.25 82 LYS A N 1
ATOM 668 C CA . LYS A 1 82 ? 0.905 -10.337 -1.347 1.00 95.25 82 LYS A CA 1
ATOM 669 C C . LYS A 1 82 ? 1.030 -10.993 -2.720 1.00 95.25 82 LYS A C 1
ATOM 671 O O . LYS A 1 82 ? 1.979 -10.684 -3.436 1.00 95.25 82 LYS A O 1
ATOM 676 N N . VAL A 1 83 ? 0.062 -11.829 -3.097 1.00 95.81 83 VAL A N 1
ATOM 677 C CA . VAL A 1 83 ? 0.034 -12.494 -4.410 1.00 95.81 83 VAL A CA 1
ATOM 678 C C . VAL A 1 83 ? -0.094 -11.465 -5.536 1.00 95.81 83 VAL A C 1
ATOM 680 O O . VAL A 1 83 ? 0.722 -11.459 -6.456 1.00 95.81 83 VAL A O 1
ATOM 683 N N . ALA A 1 84 ? -1.045 -10.533 -5.426 1.00 94.56 84 ALA A N 1
ATOM 684 C CA . ALA A 1 84 ? -1.239 -9.474 -6.416 1.00 94.56 84 ALA A CA 1
ATOM 685 C C . ALA A 1 84 ? 0.007 -8.587 -6.572 1.00 94.56 84 ALA A C 1
ATOM 687 O O . ALA A 1 84 ? 0.395 -8.241 -7.684 1.00 94.56 84 ALA A O 1
ATOM 688 N N . THR A 1 85 ? 0.673 -8.249 -5.464 1.00 94.62 85 THR A N 1
ATOM 689 C CA . THR A 1 85 ? 1.906 -7.448 -5.473 1.00 94.62 85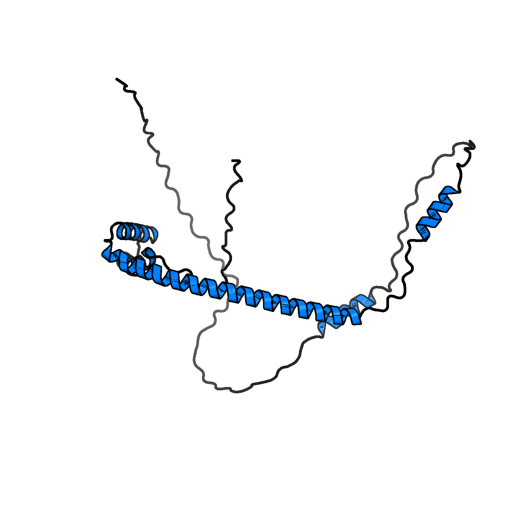 THR A CA 1
ATOM 690 C C . THR A 1 85 ? 3.063 -8.197 -6.122 1.00 94.62 85 THR A C 1
ATOM 692 O O . THR A 1 85 ? 3.849 -7.578 -6.833 1.00 94.62 85 THR A O 1
ATOM 695 N N . ALA A 1 86 ? 3.195 -9.503 -5.876 1.00 94.75 86 ALA A N 1
ATOM 696 C CA . ALA A 1 86 ? 4.220 -10.318 -6.521 1.00 94.75 86 ALA A CA 1
ATOM 697 C C . ALA A 1 86 ? 4.013 -10.343 -8.041 1.00 94.75 86 ALA A C 1
ATOM 699 O O . ALA A 1 86 ? 4.933 -10.003 -8.778 1.00 94.75 86 ALA A O 1
ATOM 700 N N . LYS A 1 87 ? 2.784 -10.619 -8.495 1.00 94.88 87 LYS A N 1
ATOM 701 C CA . LYS A 1 87 ? 2.432 -10.595 -9.920 1.00 94.88 87 LYS A CA 1
ATOM 702 C C . LYS A 1 87 ? 2.703 -9.226 -10.554 1.00 94.88 87 LYS A C 1
ATOM 704 O O . LYS A 1 87 ? 3.409 -9.149 -11.548 1.00 94.88 87 LYS A O 1
ATOM 709 N N . TRP A 1 88 ? 2.230 -8.143 -9.930 1.00 94.62 88 TRP A N 1
ATOM 710 C CA . TRP A 1 88 ? 2.449 -6.782 -10.429 1.00 94.62 88 TRP A CA 1
ATOM 711 C C . TRP A 1 88 ? 3.936 -6.435 -10.564 1.00 94.62 88 TRP A C 1
ATOM 713 O O . TRP A 1 88 ? 4.324 -5.787 -11.529 1.00 94.62 88 TRP A O 1
ATOM 723 N N . LYS A 1 89 ? 4.787 -6.876 -9.628 1.00 93.44 89 LYS A N 1
ATOM 724 C CA . LYS A 1 89 ? 6.238 -6.650 -9.716 1.00 93.44 89 LYS A CA 1
ATOM 725 C C . LYS A 1 89 ? 6.866 -7.371 -10.907 1.00 93.44 89 LYS A C 1
ATOM 727 O O . LYS A 1 89 ? 7.701 -6.772 -11.584 1.00 93.44 89 LYS A O 1
ATOM 732 N N . GLU A 1 90 ? 6.481 -8.621 -11.154 1.00 94.44 90 GLU A N 1
ATOM 733 C CA . GLU A 1 90 ? 6.978 -9.382 -12.304 1.00 94.44 90 GLU A CA 1
ATOM 734 C C . GLU A 1 90 ? 6.501 -8.765 -13.622 1.00 94.44 90 GLU A C 1
ATOM 736 O O . GLU A 1 90 ? 7.320 -8.508 -14.504 1.00 94.44 90 GLU A O 1
ATOM 741 N N . ASP A 1 91 ? 5.217 -8.413 -13.720 1.00 93.25 91 ASP A N 1
ATOM 742 C CA . ASP A 1 91 ? 4.643 -7.755 -14.899 1.00 93.25 91 ASP A CA 1
ATOM 743 C C . ASP A 1 91 ? 5.316 -6.393 -15.160 1.00 93.25 91 ASP A C 1
ATOM 745 O O . ASP A 1 91 ? 5.685 -6.071 -16.291 1.00 93.25 91 ASP A O 1
ATOM 749 N N . PHE A 1 92 ? 5.558 -5.606 -14.106 1.00 93.81 92 PHE A N 1
ATOM 750 C CA . PHE A 1 92 ? 6.262 -4.325 -14.195 1.00 93.81 92 PHE A CA 1
ATOM 751 C C . PHE A 1 92 ? 7.705 -4.502 -14.685 1.00 93.81 92 PHE A C 1
ATOM 753 O O . PHE A 1 92 ? 8.170 -3.765 -15.555 1.00 93.81 92 PHE A O 1
ATOM 760 N N . LYS A 1 93 ? 8.416 -5.513 -14.171 1.00 93.56 93 LYS A N 1
ATOM 761 C CA . LYS A 1 93 ? 9.781 -5.841 -14.601 1.00 93.56 93 LYS A CA 1
ATOM 762 C C . LYS A 1 93 ? 9.817 -6.318 -16.053 1.00 93.56 93 LYS A C 1
ATOM 764 O O . LYS A 1 93 ? 10.714 -5.921 -16.798 1.00 93.56 93 LYS A O 1
ATOM 769 N N . ALA A 1 94 ? 8.852 -7.137 -16.465 1.00 94.38 94 ALA A N 1
ATOM 770 C CA . ALA A 1 94 ? 8.719 -7.599 -17.840 1.00 94.38 94 ALA A CA 1
ATOM 771 C C . ALA A 1 94 ? 8.460 -6.426 -18.795 1.00 94.38 94 ALA A C 1
ATOM 773 O O . ALA A 1 94 ? 9.151 -6.306 -19.807 1.00 94.38 94 ALA A O 1
ATOM 774 N N . LYS A 1 95 ? 7.552 -5.511 -18.432 1.00 93.38 95 LYS A N 1
ATOM 775 C CA . LYS A 1 95 ? 7.268 -4.299 -19.209 1.00 93.38 95 LYS A CA 1
ATOM 776 C C . LYS A 1 95 ? 8.497 -3.400 -19.337 1.00 93.38 95 LYS A C 1
ATOM 778 O O . LYS A 1 95 ? 8.840 -3.014 -20.448 1.00 93.38 95 LYS A O 1
ATOM 783 N N . ALA A 1 96 ? 9.211 -3.148 -18.239 1.00 94.12 96 ALA A N 1
ATOM 784 C CA . ALA A 1 96 ? 10.441 -2.355 -18.264 1.00 94.12 96 ALA A CA 1
ATOM 785 C C . ALA A 1 96 ? 11.533 -2.996 -19.142 1.00 94.12 96 ALA A C 1
ATOM 787 O O . ALA A 1 96 ? 12.264 -2.300 -19.846 1.00 94.12 96 ALA A O 1
ATOM 788 N N . LYS A 1 97 ? 11.646 -4.333 -19.137 1.00 95.25 97 LYS A N 1
ATOM 789 C CA . LYS A 1 97 ? 12.576 -5.055 -20.016 1.00 95.25 97 LYS A CA 1
ATOM 790 C C . LYS A 1 97 ? 12.167 -4.939 -21.486 1.00 95.25 97 LYS A C 1
ATOM 792 O O . LYS A 1 97 ? 13.038 -4.705 -22.319 1.00 95.25 97 LYS A O 1
ATOM 797 N N . ALA A 1 98 ? 10.882 -5.104 -21.795 1.00 95.31 98 ALA A N 1
ATOM 798 C CA . ALA A 1 98 ? 10.357 -4.986 -23.153 1.00 95.31 98 ALA A CA 1
ATOM 799 C C . ALA A 1 98 ? 10.541 -3.566 -23.706 1.00 95.31 98 ALA A C 1
ATOM 801 O O . ALA A 1 98 ? 11.032 -3.401 -24.817 1.00 95.31 98 ALA A O 1
ATOM 802 N N . GLU A 1 99 ? 10.247 -2.545 -22.902 1.00 95.44 99 GLU A N 1
ATOM 803 C CA . GLU A 1 99 ? 10.462 -1.140 -23.255 1.00 95.44 99 GLU A CA 1
ATOM 804 C C . GLU A 1 99 ? 11.943 -0.840 -23.505 1.00 95.44 99 GLU A C 1
ATOM 806 O O . GLU A 1 99 ? 12.292 -0.234 -24.514 1.00 95.44 99 GLU A O 1
ATOM 811 N N . LYS A 1 100 ? 12.842 -1.346 -22.651 1.00 96.12 100 LYS A N 1
ATOM 812 C CA . LYS A 1 100 ? 14.287 -1.205 -22.860 1.00 96.12 100 LYS A CA 1
ATOM 813 C C . LYS A 1 100 ? 14.771 -1.926 -24.122 1.00 96.12 100 LYS A C 1
ATOM 815 O O . LYS A 1 100 ? 15.663 -1.421 -24.796 1.00 96.12 100 LYS A O 1
ATOM 820 N N . ALA A 1 101 ? 14.220 -3.100 -24.431 1.00 95.62 101 ALA A N 1
ATOM 821 C CA . ALA A 1 101 ? 14.555 -3.837 -25.648 1.00 95.62 101 ALA A CA 1
ATOM 822 C C . ALA A 1 101 ? 14.098 -3.073 -26.899 1.00 95.62 101 ALA A C 1
ATOM 824 O O . ALA A 1 101 ? 14.899 -2.877 -27.807 1.00 95.62 101 ALA A O 1
ATOM 825 N N . LEU A 1 102 ? 12.867 -2.554 -26.888 1.00 96.56 102 LEU A N 1
ATOM 826 C CA . LEU A 1 102 ? 12.339 -1.708 -27.956 1.00 96.56 102 LEU A CA 1
ATOM 827 C C . LEU A 1 102 ? 13.181 -0.438 -28.130 1.00 96.56 102 LEU A C 1
ATOM 829 O O . LEU A 1 102 ? 13.524 -0.066 -29.246 1.00 96.56 102 LEU A O 1
ATOM 833 N N . GLN A 1 103 ? 13.578 0.205 -27.030 1.00 93.38 103 GLN A N 1
ATOM 834 C CA . GLN A 1 103 ? 14.442 1.382 -27.078 1.00 93.38 103 GLN A CA 1
ATOM 835 C C . GLN A 1 103 ? 15.840 1.049 -27.619 1.00 93.38 103 GLN A C 1
ATOM 837 O O . GLN A 1 103 ? 16.417 1.843 -28.359 1.00 93.38 103 GLN A O 1
ATOM 842 N N . ALA A 1 104 ? 16.391 -0.120 -27.283 1.00 93.94 104 ALA A N 1
ATOM 843 C CA . ALA A 1 104 ? 17.667 -0.578 -27.825 1.00 93.94 104 ALA A CA 1
ATOM 844 C C . ALA A 1 104 ? 17.578 -0.870 -29.331 1.00 93.94 104 ALA A C 1
ATOM 846 O O . ALA A 1 104 ? 18.496 -0.511 -30.065 1.00 93.94 104 ALA A O 1
ATOM 847 N N . GLU A 1 105 ? 16.477 -1.464 -29.794 1.00 92.88 105 GLU A N 1
ATOM 848 C CA . GLU A 1 105 ? 16.204 -1.693 -31.215 1.00 92.88 105 GLU A CA 1
ATOM 849 C C . GLU A 1 105 ? 16.040 -0.371 -31.972 1.00 92.88 105 GLU A C 1
ATOM 851 O O . GLU A 1 105 ? 16.706 -0.157 -32.980 1.00 92.88 105 GLU A O 1
ATOM 856 N N . GLN A 1 106 ? 15.252 0.567 -31.443 1.00 93.12 106 GLN A N 1
ATOM 857 C CA . GLN A 1 106 ? 15.123 1.917 -32.000 1.00 93.12 106 GLN A CA 1
ATOM 858 C C . GLN A 1 106 ? 16.472 2.642 -32.057 1.00 93.12 106 GLN A C 1
ATOM 860 O O . GLN A 1 106 ? 16.808 3.249 -33.073 1.00 93.12 106 GLN A O 1
ATOM 865 N N . ALA A 1 107 ? 17.287 2.536 -31.004 1.00 92.62 107 ALA A N 1
ATOM 866 C CA . ALA A 1 107 ? 18.633 3.097 -30.991 1.00 92.62 107 ALA A CA 1
ATOM 867 C C . ALA A 1 107 ? 19.559 2.411 -32.010 1.00 92.62 107 ALA A C 1
ATOM 869 O O . ALA A 1 107 ? 20.392 3.079 -32.619 1.00 92.62 107 ALA A O 1
ATOM 870 N N . ALA A 1 108 ? 19.426 1.099 -32.221 1.00 92.88 108 ALA A N 1
ATOM 871 C CA . ALA A 1 108 ? 20.177 0.362 -33.234 1.00 92.88 108 ALA A CA 1
ATOM 872 C C . ALA A 1 108 ? 19.752 0.754 -34.656 1.00 92.88 108 ALA A C 1
ATOM 874 O O . ALA A 1 108 ? 20.616 0.990 -35.496 1.00 92.88 108 ALA A O 1
ATOM 875 N N . MET A 1 109 ? 18.450 0.905 -34.912 1.00 90.31 109 MET A N 1
ATOM 876 C CA . MET A 1 109 ? 17.929 1.412 -36.184 1.00 90.31 109 MET A CA 1
ATOM 877 C C . MET A 1 109 ? 18.421 2.834 -36.460 1.00 90.31 109 MET A C 1
ATOM 879 O O . MET A 1 109 ? 18.930 3.104 -37.546 1.00 90.31 109 MET A O 1
ATOM 883 N N . TRP A 1 110 ? 18.361 3.721 -35.461 1.00 91.12 110 TRP A N 1
ATOM 884 C CA . TRP A 1 110 ? 18.897 5.077 -35.572 1.00 91.12 110 TRP A CA 1
ATOM 885 C C . TRP A 1 110 ? 20.399 5.062 -35.886 1.00 91.12 110 TRP A C 1
ATOM 887 O O . TRP A 1 110 ? 20.843 5.760 -36.798 1.00 91.12 110 TRP A O 1
ATOM 897 N N . ARG A 1 111 ? 21.174 4.207 -35.197 1.00 88.62 111 ARG A N 1
ATOM 898 C CA . ARG A 1 111 ? 22.606 4.000 -35.470 1.00 88.62 111 ARG A CA 1
ATOM 899 C C . ARG A 1 111 ? 22.852 3.497 -36.888 1.00 88.62 111 ARG A C 1
ATOM 901 O O . ARG A 1 111 ? 23.717 4.047 -37.550 1.00 88.62 111 ARG A O 1
ATOM 908 N N . HIS A 1 112 ? 22.106 2.505 -37.369 1.00 86.56 112 HIS A N 1
ATOM 909 C CA . HIS A 1 112 ? 22.255 1.968 -38.725 1.00 86.56 112 HIS A CA 1
ATOM 910 C C . HIS A 1 112 ? 21.946 3.029 -39.793 1.00 86.56 112 HIS A C 1
ATOM 912 O O . HIS A 1 112 ? 22.725 3.219 -40.724 1.00 86.56 112 HIS A O 1
ATOM 918 N N . GLN A 1 113 ? 20.855 3.783 -39.623 1.00 81.12 113 GLN A N 1
ATOM 919 C CA . GLN A 1 113 ? 20.494 4.893 -40.508 1.00 81.12 113 GLN A CA 1
ATOM 920 C C . GLN A 1 113 ? 21.587 5.977 -40.549 1.00 81.12 113 GLN A C 1
ATOM 922 O O . GLN A 1 113 ? 21.946 6.449 -41.625 1.00 81.12 113 GLN A O 1
ATOM 927 N N . HIS A 1 114 ? 22.158 6.339 -39.395 1.00 78.12 114 HIS A N 1
ATOM 928 C CA . HIS A 1 114 ? 23.207 7.365 -39.298 1.00 78.12 114 HIS A CA 1
ATOM 929 C C . HIS A 1 114 ? 24.609 6.841 -39.641 1.00 78.12 114 HIS A C 1
ATOM 931 O O . HIS A 1 114 ? 25.485 7.625 -39.991 1.00 78.12 114 HIS A O 1
ATOM 937 N N . GLN A 1 115 ? 24.824 5.525 -39.608 1.00 61.38 115 GLN A N 1
ATOM 938 C CA . GLN A 1 115 ? 26.016 4.874 -40.150 1.00 61.38 115 GLN A CA 1
ATOM 939 C C . GLN A 1 115 ? 26.013 4.908 -41.688 1.00 61.38 115 GLN A C 1
ATOM 941 O O . GLN A 1 115 ? 27.076 5.023 -42.292 1.00 61.38 115 GLN A O 1
ATOM 946 N N . TYR A 1 116 ? 24.832 4.877 -42.318 1.00 53.88 116 TYR A N 1
ATOM 947 C CA . TYR A 1 116 ? 24.656 5.026 -43.771 1.00 53.88 116 TYR A CA 1
ATOM 948 C C . TYR A 1 116 ? 24.696 6.486 -44.262 1.00 53.88 116 TYR A C 1
ATOM 950 O O . TYR A 1 116 ? 24.982 6.731 -45.429 1.00 53.88 116 TYR A O 1
ATOM 958 N N . TYR A 1 117 ? 24.466 7.456 -43.372 1.00 51.25 117 TYR A N 1
ATOM 959 C CA . TYR A 1 117 ? 24.617 8.899 -43.614 1.00 51.25 117 TYR A CA 1
ATOM 960 C C . TYR A 1 117 ? 25.906 9.463 -42.995 1.00 51.25 117 TYR A C 1
ATOM 962 O O . TYR A 1 117 ? 25.944 10.614 -42.563 1.00 51.25 117 TYR A O 1
ATOM 970 N N . ALA A 1 118 ? 26.987 8.681 -42.942 1.00 51.56 118 ALA A N 1
ATOM 971 C CA . ALA A 1 118 ? 28.306 9.250 -42.696 1.00 51.56 118 ALA A CA 1
ATOM 972 C C . ALA A 1 118 ? 28.722 10.028 -43.962 1.00 51.56 118 ALA A C 1
ATOM 974 O O . ALA A 1 118 ? 29.043 9.383 -44.965 1.00 51.56 118 ALA A O 1
ATOM 975 N N . PRO A 1 119 ? 28.717 11.381 -43.986 1.00 49.78 119 PRO A N 1
ATOM 976 C CA . PRO A 1 119 ? 29.300 12.093 -45.113 1.00 49.78 119 PRO A CA 1
ATOM 977 C C . PRO A 1 119 ? 30.746 11.624 -45.218 1.00 49.78 119 PRO A C 1
ATOM 979 O O . PRO A 1 119 ? 31.442 11.577 -44.200 1.00 49.78 119 PRO A O 1
ATOM 982 N N . HIS A 1 120 ? 31.170 11.224 -46.419 1.00 53.81 120 HIS A N 1
ATOM 983 C CA . HIS A 1 120 ? 32.554 10.877 -46.704 1.00 53.81 120 HIS A CA 1
ATOM 984 C C . HIS A 1 120 ? 33.454 11.950 -46.095 1.00 53.81 120 HIS A C 1
ATOM 986 O O . HIS A 1 120 ? 33.567 13.056 -46.623 1.00 53.81 120 HIS A O 1
ATOM 992 N N . GLN A 1 121 ? 34.064 11.638 -44.951 1.00 54.03 121 GLN A N 1
ATOM 993 C CA . GLN A 1 121 ? 35.101 12.468 -44.379 1.00 54.03 121 GLN A CA 1
ATOM 994 C C . GLN A 1 121 ? 36.294 12.306 -45.314 1.00 54.03 121 GLN A C 1
ATOM 996 O O . GLN A 1 121 ? 37.132 11.424 -45.136 1.00 54.03 121 GLN A O 1
ATOM 1001 N N . GLN A 1 122 ? 36.332 13.134 -46.361 1.00 55.41 122 GLN A N 1
ATOM 1002 C CA . GLN A 1 122 ? 37.570 13.463 -47.044 1.00 55.41 122 GLN A CA 1
ATOM 1003 C C . GLN A 1 122 ? 38.585 13.781 -45.957 1.00 55.41 122 GLN A C 1
ATOM 1005 O O . GLN A 1 122 ? 38.331 14.610 -45.080 1.00 55.41 122 GLN A O 1
ATOM 1010 N N . GLN A 1 123 ? 39.671 13.015 -45.980 1.00 48.47 123 GLN A N 1
ATOM 1011 C CA . GLN A 1 123 ? 40.721 13.008 -44.980 1.00 48.47 123 GLN A CA 1
ATOM 1012 C C . GLN A 1 123 ? 41.091 14.447 -44.619 1.00 48.47 123 GLN A C 1
ATOM 1014 O O . GLN A 1 123 ? 41.746 15.142 -45.392 1.00 48.47 123 GLN A O 1
ATOM 1019 N N . ARG A 1 124 ? 40.651 14.918 -43.447 1.00 56.72 124 ARG A N 1
ATOM 1020 C CA . ARG A 1 124 ? 41.195 16.154 -42.895 1.00 56.72 124 ARG A CA 1
ATOM 1021 C C . ARG A 1 124 ? 42.616 15.832 -42.442 1.00 56.72 124 ARG A C 1
ATOM 1023 O O . ARG A 1 124 ? 42.762 15.006 -41.531 1.00 56.72 124 ARG A O 1
ATOM 1030 N N . PRO A 1 125 ? 43.654 16.434 -43.049 1.00 53.50 125 PRO A N 1
ATOM 1031 C CA . PRO A 1 125 ? 45.023 16.188 -42.631 1.00 53.50 125 PRO A CA 1
ATOM 1032 C C . PRO A 1 125 ? 45.148 16.540 -41.146 1.00 53.50 125 PRO A C 1
ATOM 1034 O O . PRO A 1 125 ? 44.713 17.600 -40.694 1.00 53.50 125 PRO A O 1
ATOM 1037 N N . HIS A 1 126 ? 45.668 15.597 -40.365 1.00 53.50 126 HIS A N 1
ATOM 1038 C CA . HIS A 1 126 ? 45.857 15.761 -38.929 1.00 53.50 126 HIS A CA 1
ATOM 1039 C C . HIS A 1 126 ? 46.936 16.829 -38.671 1.00 53.50 126 HIS A C 1
ATOM 1041 O O . HIS A 1 126 ? 48.042 16.697 -39.198 1.00 53.50 126 HIS A O 1
ATOM 1047 N N . PRO A 1 127 ? 46.700 17.851 -37.825 1.00 58.00 127 PRO A N 1
ATOM 1048 C CA . PRO A 1 127 ? 47.668 18.928 -37.583 1.00 58.00 127 PRO A CA 1
ATOM 1049 C C . PRO A 1 127 ? 48.847 18.504 -36.684 1.00 58.00 127 PRO A C 1
ATOM 1051 O O . PRO A 1 127 ? 49.586 19.347 -36.182 1.00 58.00 127 PRO A O 1
ATOM 1054 N N . HIS A 1 128 ? 49.048 17.205 -36.448 1.00 56.38 128 HIS A N 1
ATOM 1055 C CA . HIS A 1 128 ? 49.991 16.719 -35.439 1.00 56.38 128 HIS A CA 1
ATOM 1056 C C . HIS A 1 128 ? 51.454 16.682 -35.908 1.00 56.38 128 HIS A C 1
ATOM 1058 O O . HIS A 1 128 ? 52.359 16.704 -35.082 1.00 56.38 128 HIS A O 1
ATOM 1064 N N . HIS A 1 129 ? 51.712 16.701 -37.220 1.00 59.28 129 HIS A N 1
ATOM 1065 C CA . HIS A 1 129 ? 53.084 16.658 -37.747 1.00 59.28 129 HIS A CA 1
ATOM 1066 C C . HIS A 1 129 ? 53.803 18.019 -37.708 1.00 59.28 129 HIS A C 1
ATOM 1068 O O . HIS A 1 129 ? 55.028 18.073 -37.631 1.00 59.28 129 HIS A O 1
ATOM 1074 N N . HIS A 1 130 ? 53.059 19.130 -37.704 1.00 59.62 130 HIS A N 1
ATOM 1075 C CA . HIS A 1 130 ? 53.661 20.466 -37.760 1.00 59.62 130 HIS A CA 1
ATOM 1076 C C . HIS A 1 130 ? 54.277 20.894 -36.416 1.00 59.62 130 HIS A C 1
ATOM 1078 O O . HIS A 1 130 ? 55.307 21.564 -36.383 1.00 59.62 130 HIS A O 1
ATOM 1084 N N . HIS A 1 131 ? 53.699 20.451 -35.293 1.00 66.06 131 HIS A N 1
ATOM 1085 C CA . HIS A 1 131 ? 54.176 20.831 -33.961 1.00 66.06 131 HIS A CA 1
ATOM 1086 C C . HIS A 1 131 ? 55.511 20.161 -33.592 1.00 66.06 131 HIS A C 1
ATOM 1088 O O . HIS A 1 131 ? 56.369 20.785 -32.971 1.00 66.06 131 HIS A O 1
ATOM 1094 N N . GLN A 1 132 ? 55.730 18.916 -34.027 1.00 70.88 132 GLN A N 1
ATOM 1095 C CA . GLN A 1 132 ? 56.976 18.198 -33.747 1.00 70.88 132 GLN A CA 1
ATOM 1096 C C . GLN A 1 132 ? 58.153 18.719 -34.587 1.00 70.88 132 GLN A C 1
ATOM 1098 O O . GLN A 1 132 ? 59.272 18.823 -34.083 1.00 70.88 132 GLN A O 1
ATOM 1103 N N . GLN A 1 133 ? 57.905 19.117 -35.839 1.00 69.06 133 GLN A N 1
ATOM 1104 C CA . GLN A 1 133 ? 58.944 19.698 -36.694 1.00 69.06 133 GLN A CA 1
ATOM 1105 C C . GLN A 1 133 ? 59.373 21.095 -36.215 1.00 69.06 133 GLN A C 1
ATOM 1107 O O . GLN A 1 133 ? 60.557 21.429 -36.263 1.00 69.06 133 GLN A O 1
ATOM 1112 N N . GLN A 1 134 ? 58.439 21.888 -35.680 1.00 67.19 134 GLN A N 1
ATOM 1113 C CA . GLN A 1 134 ? 58.751 23.205 -35.122 1.00 67.19 134 GLN A CA 1
ATOM 1114 C C . GLN A 1 134 ? 59.594 23.108 -33.837 1.00 67.19 134 GLN A C 1
ATOM 1116 O O . GLN A 1 134 ? 60.527 23.891 -33.657 1.00 67.19 134 GLN A O 1
ATOM 1121 N N . GLN A 1 135 ? 59.345 22.102 -32.988 1.00 67.31 135 GLN A N 1
ATOM 1122 C CA . GLN A 1 135 ? 60.198 21.840 -31.820 1.00 67.31 135 GLN A CA 1
ATOM 1123 C C . GLN A 1 135 ? 61.619 21.399 -32.214 1.00 67.31 135 GLN A C 1
ATOM 1125 O O . GLN A 1 135 ? 62.583 21.804 -31.564 1.00 67.31 135 GLN A O 1
ATOM 1130 N N . GLN A 1 136 ? 61.781 20.632 -33.299 1.00 71.75 136 GLN A N 1
ATOM 1131 C CA . GLN A 1 136 ? 63.113 20.259 -33.799 1.00 71.75 136 GLN A CA 1
ATOM 1132 C C . GLN A 1 136 ? 63.875 21.442 -34.416 1.00 71.75 136 GLN A C 1
ATOM 1134 O O . GLN A 1 136 ? 65.096 21.507 -34.288 1.00 71.75 136 GLN A O 1
ATOM 1139 N N . GLN A 1 137 ? 63.191 22.406 -35.043 1.00 67.75 137 GLN A N 1
ATOM 1140 C CA . GLN A 1 137 ? 63.844 23.634 -35.521 1.00 67.75 137 GLN A CA 1
ATOM 1141 C C . GLN A 1 137 ? 64.266 24.571 -34.383 1.00 67.75 137 GLN A C 1
ATOM 1143 O O . GLN A 1 137 ? 65.297 25.230 -34.506 1.00 67.75 137 GLN A O 1
ATOM 1148 N N . GLN A 1 138 ? 63.534 24.615 -33.264 1.00 62.53 138 GLN A N 1
ATOM 1149 C CA . GLN A 1 138 ? 63.960 25.395 -32.093 1.00 62.53 138 GLN A CA 1
ATOM 1150 C C . GLN A 1 138 ? 65.210 24.820 -31.414 1.00 62.53 138 GLN A C 1
ATOM 1152 O O . GLN A 1 138 ? 66.006 25.589 -30.889 1.00 62.53 138 GLN A O 1
ATOM 1157 N N . GLN A 1 139 ? 65.441 23.504 -31.476 1.00 62.88 139 GLN A N 1
ATOM 1158 C CA . GLN A 1 139 ? 66.650 22.893 -30.901 1.00 62.88 139 GLN A CA 1
ATOM 1159 C C . GLN A 1 139 ? 67.925 23.121 -31.731 1.00 62.88 139 GLN A C 1
ATOM 1161 O O . GLN A 1 139 ? 69.021 22.958 -31.204 1.00 62.88 139 GLN A O 1
ATOM 1166 N N . GLN A 1 140 ? 67.810 23.517 -33.004 1.00 62.09 140 GLN A N 1
ATOM 1167 C CA . GLN A 1 140 ? 68.971 23.813 -33.859 1.00 62.09 140 GLN A CA 1
ATOM 1168 C C . GLN A 1 140 ? 69.452 25.268 -33.765 1.00 62.09 140 GLN A C 1
ATOM 1170 O O . GLN A 1 140 ? 70.515 25.601 -34.287 1.00 62.09 140 GLN A O 1
ATOM 1175 N N . GLN A 1 141 ? 68.710 26.137 -33.078 1.00 55.56 141 GLN A N 1
ATOM 1176 C CA . GLN A 1 141 ? 69.159 27.491 -32.774 1.00 55.56 141 GLN A CA 1
ATOM 1177 C C . GLN A 1 141 ? 69.900 27.450 -31.435 1.00 55.56 141 GLN A C 1
ATOM 1179 O O . GLN A 1 141 ? 69.306 27.549 -30.365 1.00 55.56 141 GLN A O 1
ATOM 1184 N N . GLY A 1 142 ? 71.213 27.211 -31.507 1.00 52.03 142 GLY A N 1
ATOM 1185 C CA . GLY A 1 142 ? 72.116 27.311 -30.359 1.00 52.03 142 GLY A CA 1
ATOM 1186 C C . GLY A 1 142 ? 72.082 28.709 -29.718 1.00 52.03 142 GLY A C 1
ATOM 1187 O O . GLY A 1 142 ? 71.570 29.656 -30.318 1.00 52.03 142 GLY A O 1
ATOM 1188 N N . PRO A 1 143 ? 72.617 28.866 -28.494 1.00 49.94 143 PRO A N 1
ATOM 1189 C CA . PRO A 1 143 ? 72.498 30.105 -27.737 1.00 49.94 143 PRO A CA 1
ATOM 1190 C C . PRO A 1 143 ? 73.141 31.262 -28.507 1.00 49.94 143 PRO A C 1
ATOM 1192 O O . PRO A 1 143 ? 74.349 31.270 -28.752 1.00 49.94 143 PRO A O 1
ATOM 1195 N N . HIS A 1 144 ? 72.321 32.242 -28.892 1.00 51.25 144 HIS A N 1
ATOM 1196 C CA . HIS A 1 144 ? 72.790 33.489 -29.479 1.00 51.25 144 HIS A CA 1
ATOM 1197 C C . HIS A 1 144 ? 73.798 34.140 -28.530 1.00 51.25 144 HIS A C 1
ATOM 1199 O O . HIS A 1 144 ? 73.489 34.425 -27.371 1.00 51.25 144 HIS A O 1
ATOM 1205 N N . GLN A 1 145 ? 75.018 34.352 -29.027 1.00 45.88 145 GLN A N 1
ATOM 1206 C CA . GLN A 1 145 ? 76.033 35.110 -28.316 1.00 45.88 145 GLN A CA 1
ATOM 1207 C C . GLN A 1 145 ? 75.509 36.511 -28.005 1.00 45.88 145 GLN A C 1
ATOM 1209 O O . GLN A 1 145 ? 75.084 37.261 -28.883 1.00 45.88 145 GLN A O 1
ATOM 1214 N N . TYR A 1 146 ? 75.559 36.841 -26.723 1.00 40.91 146 TYR A N 1
ATOM 1215 C CA . TYR A 1 146 ? 75.244 38.144 -26.176 1.00 40.91 146 TYR A CA 1
ATOM 1216 C C . TYR A 1 146 ? 76.329 39.142 -26.608 1.00 40.91 146 TYR A C 1
ATOM 1218 O O . TYR A 1 146 ? 77.399 39.200 -26.004 1.00 40.91 146 TYR A O 1
ATOM 1226 N N . THR A 1 147 ? 76.067 39.910 -27.670 1.00 50.31 147 THR A N 1
ATOM 1227 C CA . THR A 1 147 ? 76.842 41.118 -27.976 1.00 50.31 147 THR A CA 1
ATOM 1228 C C . THR A 1 147 ? 76.144 42.314 -27.335 1.00 50.31 147 THR A C 1
ATOM 1230 O O . THR A 1 147 ? 74.963 42.571 -27.560 1.00 50.31 147 THR A O 1
ATOM 1233 N N . GLN A 1 148 ? 76.883 43.017 -26.485 1.00 46.12 148 GLN A N 1
ATOM 1234 C CA . GLN A 1 148 ? 76.459 44.225 -25.786 1.00 46.12 148 GLN A CA 1
ATOM 1235 C C . GLN A 1 148 ? 76.363 45.393 -26.778 1.00 46.12 148 GLN A C 1
ATOM 1237 O O . GLN A 1 148 ? 77.385 45.792 -27.338 1.00 46.12 148 GLN A O 1
ATOM 1242 N N . GLN A 1 149 ? 75.177 45.982 -26.955 1.00 44.81 149 GLN A N 1
ATOM 1243 C CA . GLN A 1 149 ? 75.006 47.305 -27.576 1.00 44.81 149 GLN A CA 1
ATOM 1244 C C . GLN A 1 149 ? 73.820 48.068 -26.939 1.00 44.81 149 GLN A C 1
ATOM 1246 O O . GLN A 1 149 ? 72.901 47.438 -26.415 1.00 44.81 149 GLN A O 1
ATOM 1251 N N . PRO A 1 150 ? 73.879 49.414 -26.900 1.00 48.25 150 PRO A N 1
ATOM 1252 C CA . PRO A 1 150 ? 73.331 50.223 -25.813 1.00 48.25 150 PRO A CA 1
ATOM 1253 C C . PRO A 1 150 ? 71.843 50.579 -25.944 1.00 48.25 150 PRO A C 1
ATOM 1255 O O . PRO A 1 150 ? 71.273 50.656 -27.029 1.00 48.25 150 PRO A O 1
ATOM 1258 N N . TYR A 1 151 ? 71.247 50.842 -24.779 1.00 42.53 151 TYR A N 1
ATOM 1259 C CA . TYR A 1 151 ? 69.874 51.289 -24.534 1.00 42.53 151 TYR A CA 1
ATOM 1260 C C . TYR A 1 151 ? 69.369 52.383 -25.496 1.00 42.53 151 TYR A C 1
ATOM 1262 O O . TYR A 1 151 ? 70.010 53.417 -25.673 1.00 42.53 151 TYR A O 1
ATOM 1270 N N . SER A 1 152 ? 68.145 52.205 -26.003 1.00 53.16 152 SER A N 1
ATOM 1271 C CA . SER A 1 152 ? 67.280 53.271 -26.532 1.00 53.16 152 SER A CA 1
ATOM 1272 C C . SER A 1 152 ? 65.858 53.103 -25.959 1.00 53.16 152 SER A C 1
ATOM 1274 O O . SER A 1 152 ? 65.405 51.967 -25.814 1.00 53.16 152 SER A O 1
ATOM 1276 N N . PRO A 1 153 ? 65.171 54.191 -25.557 1.00 60.28 153 PRO A N 1
ATOM 1277 C CA . PRO A 1 153 ? 63.967 54.131 -24.719 1.00 60.28 153 PRO A CA 1
ATOM 1278 C C . PRO A 1 153 ? 62.682 53.731 -25.483 1.00 60.28 153 PRO A C 1
ATOM 1280 O O . PRO A 1 153 ? 62.610 53.910 -26.700 1.00 60.28 153 PRO A O 1
ATOM 1283 N N . PRO A 1 154 ? 61.652 53.206 -24.785 1.00 46.50 154 PRO A N 1
ATOM 1284 C CA . PRO A 1 154 ? 60.493 52.555 -25.402 1.00 46.50 154 PRO A CA 1
ATOM 1285 C C . PRO A 1 154 ? 59.432 53.549 -25.906 1.00 46.50 154 PRO A C 1
ATOM 1287 O O . PRO A 1 154 ? 59.049 54.471 -25.187 1.00 46.50 154 PRO A O 1
ATOM 1290 N N . GLN A 1 155 ? 58.893 53.313 -27.108 1.00 44.88 155 GLN A N 1
ATOM 1291 C CA . GLN A 1 155 ? 57.639 53.927 -27.566 1.00 44.88 155 GLN A CA 1
ATOM 1292 C C . GLN A 1 155 ? 56.433 53.016 -27.273 1.00 44.88 155 GLN A C 1
ATOM 1294 O O . GLN A 1 155 ? 56.546 51.791 -27.257 1.00 44.88 155 GLN A O 1
ATOM 1299 N N . ALA A 1 156 ? 55.298 53.654 -26.980 1.00 47.97 156 ALA A N 1
ATOM 1300 C CA . ALA A 1 156 ? 54.066 53.092 -26.424 1.00 47.97 156 ALA A CA 1
ATOM 1301 C C . ALA A 1 156 ? 53.326 52.093 -27.353 1.00 47.97 156 ALA A C 1
ATOM 1303 O O . ALA A 1 156 ? 53.494 52.149 -28.570 1.00 47.97 156 ALA A O 1
ATOM 1304 N N . PRO A 1 157 ? 52.468 51.199 -26.813 1.00 47.88 157 PRO A N 1
ATOM 1305 C CA . PRO A 1 157 ? 51.759 50.196 -27.608 1.00 47.88 157 PRO A CA 1
ATOM 1306 C C . PRO A 1 157 ? 50.575 50.794 -28.386 1.00 47.88 157 PRO A C 1
ATOM 1308 O O . PRO A 1 157 ? 49.705 51.452 -27.815 1.00 47.88 157 PRO A O 1
ATOM 1311 N N . HIS A 1 158 ? 50.516 50.515 -29.689 1.00 45.44 158 HIS A N 1
ATOM 1312 C CA . HIS A 1 158 ? 49.384 50.844 -30.557 1.00 45.44 158 HIS A CA 1
ATOM 1313 C C . HIS A 1 158 ? 48.263 49.791 -30.440 1.00 45.44 158 HIS A C 1
ATOM 1315 O O . HIS A 1 158 ? 48.520 48.588 -30.397 1.00 45.44 158 HIS A O 1
ATOM 1321 N N . SER A 1 159 ? 47.017 50.269 -30.385 1.00 48.19 159 SER A N 1
ATOM 1322 C CA . SER A 1 159 ? 45.763 49.512 -30.243 1.00 48.19 159 SER A CA 1
ATOM 1323 C C . SER A 1 159 ? 45.491 48.509 -31.381 1.00 48.19 159 SER A C 1
ATOM 1325 O O . SER A 1 159 ? 45.805 48.809 -32.533 1.00 48.19 159 SER A O 1
ATOM 1327 N N . PRO A 1 160 ? 44.828 47.360 -31.123 1.00 48.03 160 PRO A N 1
ATOM 1328 C CA . PRO A 1 160 ? 44.467 46.414 -32.173 1.00 48.03 160 PRO A CA 1
ATOM 1329 C C . PRO A 1 160 ? 43.189 46.847 -32.909 1.00 48.03 160 PRO A C 1
ATOM 1331 O O . PRO A 1 160 ? 42.144 47.105 -32.311 1.00 48.03 160 PRO A O 1
ATOM 1334 N N . GLN A 1 161 ? 43.283 46.896 -34.234 1.00 47.38 161 GLN A N 1
ATOM 1335 C CA . GLN A 1 161 ? 42.214 47.231 -35.169 1.00 47.38 161 GLN A CA 1
ATOM 1336 C C . GLN A 1 161 ? 41.302 46.011 -35.411 1.00 47.38 161 GLN A C 1
ATOM 1338 O O . GLN A 1 161 ? 41.737 44.981 -35.930 1.00 47.38 161 GLN A O 1
ATOM 1343 N N . PHE A 1 162 ? 40.030 46.123 -35.017 1.00 45.34 162 PHE A N 1
ATOM 1344 C CA . PHE A 1 162 ? 38.982 45.121 -35.254 1.00 45.34 162 PHE A CA 1
ATOM 1345 C C . PHE A 1 162 ? 38.597 45.066 -36.742 1.00 45.34 162 PHE A C 1
ATOM 1347 O O . PHE A 1 162 ? 38.293 46.096 -37.340 1.00 45.34 162 PHE A O 1
ATOM 1354 N N . HIS A 1 163 ? 38.541 43.862 -37.315 1.00 59.19 163 HIS A N 1
ATOM 1355 C CA . HIS A 1 163 ? 37.975 43.605 -38.645 1.00 59.19 163 HIS A CA 1
ATOM 1356 C C . HIS A 1 163 ? 36.682 42.774 -38.498 1.00 59.19 163 HIS A C 1
ATOM 1358 O O . HIS A 1 163 ? 36.690 41.801 -37.739 1.00 59.19 163 HIS A O 1
ATOM 1364 N N . PRO A 1 164 ? 35.573 43.117 -39.183 1.00 56.84 164 PRO A N 1
ATOM 1365 C CA . PRO A 1 164 ? 34.323 42.357 -39.106 1.00 56.84 164 PRO A CA 1
ATOM 1366 C C . PRO A 1 164 ? 34.336 41.095 -39.998 1.00 56.84 164 PRO A C 1
ATOM 1368 O O . PRO A 1 164 ? 34.994 41.089 -41.042 1.00 56.84 164 PRO A O 1
ATOM 1371 N N . PRO A 1 165 ? 33.598 40.025 -39.633 1.00 48.91 165 PRO A N 1
ATOM 1372 C CA . PRO A 1 165 ? 33.549 38.792 -40.414 1.00 48.91 165 PRO A CA 1
ATOM 1373 C C . PRO A 1 165 ? 32.616 38.880 -41.638 1.00 48.91 165 PRO A C 1
ATOM 1375 O O . PRO A 1 165 ? 31.597 39.566 -41.640 1.00 48.91 165 PRO A O 1
ATOM 1378 N N . SER A 1 166 ? 33.001 38.132 -42.675 1.00 56.06 166 SER A N 1
ATOM 1379 C CA . SER A 1 166 ? 32.418 38.059 -44.025 1.00 56.06 166 SER A CA 1
ATOM 1380 C C . SER A 1 166 ? 30.975 37.489 -44.069 1.00 56.06 166 SER A C 1
ATOM 1382 O O . SER A 1 166 ? 30.667 36.560 -43.317 1.00 56.06 166 SER A O 1
ATOM 1384 N N . PRO A 1 167 ? 30.087 37.972 -44.970 1.00 55.91 167 PRO A N 1
ATOM 1385 C CA . PRO A 1 167 ? 28.629 37.752 -44.925 1.00 55.91 167 PRO A CA 1
ATOM 1386 C C . PRO A 1 167 ? 28.127 36.349 -45.329 1.00 55.91 167 PRO A C 1
ATOM 1388 O O . PRO A 1 167 ? 26.923 36.138 -45.457 1.00 55.91 167 PRO A O 1
ATOM 1391 N N . HIS A 1 168 ? 28.998 35.358 -45.522 1.00 52.00 168 HIS A N 1
ATOM 1392 C CA . HIS A 1 168 ? 28.602 34.096 -46.164 1.00 52.00 168 HIS A CA 1
ATOM 1393 C C . HIS A 1 168 ? 27.979 33.038 -45.228 1.00 52.00 168 HIS A C 1
ATOM 1395 O O . HIS A 1 168 ? 27.496 32.011 -45.689 1.00 52.00 168 HIS A O 1
ATOM 1401 N N . GLN A 1 169 ? 27.951 33.266 -43.912 1.00 52.75 169 GLN A N 1
ATOM 1402 C CA . GLN A 1 169 ? 27.450 32.268 -42.950 1.00 52.75 169 GLN A CA 1
ATOM 1403 C C . GLN A 1 169 ? 25.954 32.416 -42.618 1.00 52.75 169 GLN A C 1
ATOM 1405 O O . GLN A 1 169 ? 25.360 31.507 -42.045 1.00 52.75 169 GLN A O 1
ATOM 1410 N N . HIS A 1 170 ? 25.313 33.531 -42.987 1.00 51.41 170 HIS A N 1
ATOM 1411 C CA . HIS A 1 170 ? 23.946 33.812 -42.536 1.00 51.41 170 HIS A CA 1
ATOM 1412 C C . HIS A 1 170 ? 22.856 33.101 -43.355 1.00 51.41 170 HIS A C 1
ATOM 1414 O O . HIS A 1 170 ? 21.804 32.807 -42.805 1.00 51.41 170 HIS A O 1
ATOM 1420 N N . GLN A 1 171 ? 23.074 32.742 -44.626 1.00 55.31 171 GLN A N 1
ATOM 1421 C CA . GLN A 1 171 ? 22.012 32.107 -45.431 1.00 55.31 171 GLN A CA 1
ATOM 1422 C C . GLN A 1 171 ? 21.692 30.661 -45.016 1.00 55.31 171 GLN A C 1
ATOM 1424 O O . GLN A 1 171 ? 20.525 30.265 -45.009 1.00 55.31 171 GLN A O 1
ATOM 1429 N N . HIS A 1 172 ? 22.693 29.875 -44.613 1.00 54.94 172 HIS A N 1
ATOM 1430 C CA . HIS A 1 172 ? 22.490 28.454 -44.302 1.00 54.94 172 HIS A CA 1
ATOM 1431 C C . HIS A 1 172 ? 21.659 28.212 -43.034 1.00 54.94 172 HIS A C 1
ATOM 1433 O O . HIS A 1 172 ? 21.017 27.167 -42.903 1.00 54.94 172 HIS A O 1
ATOM 1439 N N . GLN A 1 173 ? 21.627 29.180 -42.114 1.00 56.75 173 GLN A N 1
ATOM 1440 C CA . GLN A 1 173 ? 20.870 29.057 -40.871 1.00 56.75 173 GLN A CA 1
ATOM 1441 C C . GLN A 1 173 ? 19.369 29.333 -41.069 1.00 56.75 173 GLN A C 1
ATOM 1443 O O . GLN A 1 173 ? 18.542 28.661 -40.452 1.00 56.75 173 GLN A O 1
ATOM 1448 N N . TYR A 1 174 ? 18.999 30.237 -41.986 1.00 54.06 174 TYR A N 1
ATOM 1449 C CA . TYR A 1 174 ? 17.590 30.521 -42.298 1.00 54.06 174 TYR A CA 1
ATOM 1450 C C . TYR A 1 174 ? 16.915 29.369 -43.044 1.00 54.06 174 TYR A C 1
ATOM 1452 O O . TYR A 1 174 ? 15.750 29.063 -42.784 1.00 54.06 174 TYR A O 1
ATOM 1460 N N . GLN A 1 175 ? 17.638 28.682 -43.930 1.00 58.09 175 GLN A N 1
ATOM 1461 C CA . GLN A 1 175 ? 17.058 27.593 -44.718 1.00 58.09 175 GLN A CA 1
ATOM 1462 C C . GLN A 1 175 ? 16.764 26.338 -43.877 1.00 58.09 175 GLN A C 1
ATOM 1464 O O . GLN A 1 175 ? 15.803 25.622 -44.155 1.00 58.09 175 GLN A O 1
ATOM 1469 N N . ASN A 1 176 ? 17.523 26.113 -42.798 1.00 55.59 176 ASN A N 1
ATOM 1470 C CA . ASN A 1 176 ? 17.293 25.001 -41.870 1.00 55.59 176 ASN A CA 1
ATOM 1471 C C . ASN A 1 176 ? 16.046 25.190 -40.990 1.00 55.59 176 ASN A C 1
ATOM 1473 O O . ASN A 1 176 ? 15.342 24.218 -40.719 1.00 55.59 176 ASN A O 1
ATOM 1477 N N . GLN A 1 177 ? 15.728 26.424 -40.576 1.00 55.66 177 GLN A N 1
ATOM 1478 C CA . GLN A 1 177 ? 14.518 26.678 -39.781 1.00 55.66 177 GLN A CA 1
ATOM 1479 C C . GLN A 1 177 ? 13.222 26.454 -40.572 1.00 55.66 177 GLN A C 1
ATOM 1481 O O . GLN A 1 177 ? 12.239 25.984 -40.005 1.00 55.66 177 GLN A O 1
ATOM 1486 N N . HIS A 1 178 ? 13.215 26.733 -41.879 1.00 59.28 178 HIS A N 1
ATOM 1487 C CA . HIS A 1 178 ? 12.006 26.599 -42.701 1.00 59.28 178 HIS A CA 1
ATOM 1488 C C . HIS A 1 178 ? 11.684 25.144 -43.081 1.00 59.28 178 HIS A C 1
ATOM 1490 O O . HIS A 1 178 ? 10.525 24.821 -43.320 1.00 59.28 178 HIS A O 1
ATOM 1496 N N . GLN A 1 179 ? 12.679 24.249 -43.081 1.00 52.31 179 GLN A N 1
ATOM 1497 C CA . GLN A 1 179 ? 12.479 22.815 -43.337 1.00 52.31 179 GLN A CA 1
ATOM 1498 C C . GLN A 1 179 ? 11.786 22.093 -42.164 1.00 52.31 179 GLN A C 1
ATOM 1500 O O . GLN A 1 179 ? 11.021 21.161 -42.382 1.00 52.31 179 GLN A O 1
ATOM 1505 N N . HIS A 1 180 ? 11.992 22.538 -40.918 1.00 52.12 180 HIS A N 1
ATOM 1506 C CA . HIS A 1 180 ? 11.406 21.885 -39.735 1.00 52.12 180 HIS A CA 1
ATOM 1507 C C . HIS A 1 180 ? 9.932 22.240 -39.464 1.00 52.12 180 HIS A C 1
ATOM 1509 O O . HIS A 1 180 ? 9.301 21.590 -38.636 1.00 52.12 180 HIS A O 1
ATOM 1515 N N . GLN A 1 181 ? 9.369 23.237 -40.151 1.00 53.69 181 GLN A N 1
ATOM 1516 C CA . GLN A 1 181 ? 7.964 23.644 -39.985 1.00 53.69 181 GLN A CA 1
ATOM 1517 C C . GLN A 1 181 ? 6.983 22.890 -40.904 1.00 53.69 181 GLN A C 1
ATOM 1519 O O . GLN A 1 181 ? 5.779 23.061 -40.759 1.00 53.69 181 GLN A O 1
ATOM 1524 N N . GLN A 1 182 ? 7.460 22.063 -41.842 1.00 51.09 182 GLN A N 1
ATOM 1525 C CA . GLN A 1 182 ? 6.618 21.458 -42.892 1.00 51.09 182 GLN A CA 1
ATOM 1526 C C . GLN A 1 182 ? 6.273 19.972 -42.671 1.00 51.09 182 GLN A C 1
ATOM 1528 O O . GLN A 1 182 ? 5.584 19.385 -43.498 1.00 51.09 182 GLN A O 1
ATOM 1533 N N . TYR A 1 183 ? 6.704 19.340 -41.572 1.00 45.00 183 TYR A N 1
ATOM 1534 C CA . TYR A 1 183 ? 6.361 17.935 -41.307 1.00 45.00 183 TYR A CA 1
ATOM 1535 C C . TYR A 1 183 ? 5.170 17.810 -40.348 1.00 45.00 183 TYR A C 1
ATOM 1537 O O . TYR A 1 183 ? 5.323 17.608 -39.143 1.00 45.00 183 TYR A O 1
ATOM 1545 N N . VAL A 1 184 ? 3.967 17.924 -40.909 1.00 56.47 184 VAL A N 1
ATOM 1546 C CA . VAL A 1 184 ? 2.713 17.437 -40.315 1.00 56.47 184 VAL A CA 1
ATOM 1547 C C . VAL A 1 184 ? 2.413 16.063 -40.923 1.00 56.47 184 VAL A C 1
ATOM 1549 O O . VAL A 1 184 ? 2.288 15.972 -42.142 1.00 56.47 184 VAL A O 1
ATOM 1552 N N . PRO A 1 185 ? 2.306 14.976 -40.137 1.00 48.84 185 PRO A N 1
ATOM 1553 C CA . PRO A 1 185 ? 1.905 13.688 -40.685 1.00 48.84 185 PRO A CA 1
ATOM 1554 C C . PRO A 1 185 ? 0.394 13.688 -40.971 1.00 48.84 185 PRO A C 1
ATOM 1556 O O . PRO A 1 185 ? -0.425 13.676 -40.051 1.00 48.84 185 PRO A O 1
ATOM 1559 N N . GLU A 1 186 ? 0.028 13.702 -42.253 1.00 43.22 186 GLU A N 1
ATOM 1560 C CA . GLU A 1 186 ? -1.336 13.464 -42.728 1.00 43.22 186 GLU A CA 1
ATOM 1561 C C . GLU A 1 186 ? -1.738 11.983 -42.571 1.00 43.22 186 GLU A C 1
ATOM 1563 O O . GLU A 1 186 ? -1.084 11.086 -43.096 1.00 43.22 186 GLU A O 1
ATOM 1568 N N . GLY A 1 187 ? -2.876 11.754 -41.904 1.00 39.62 187 GLY A N 1
ATOM 1569 C CA . GLY A 1 187 ? -3.909 10.822 -42.374 1.00 39.62 187 GLY A CA 1
ATOM 1570 C C . GLY A 1 187 ? -3.862 9.348 -41.941 1.00 39.62 187 GLY A C 1
ATOM 1571 O O . GLY A 1 187 ? -3.211 8.519 -42.564 1.00 39.62 187 GLY A O 1
ATOM 1572 N N . ASN A 1 188 ? -4.747 8.981 -41.006 1.00 34.72 188 ASN A N 1
ATOM 1573 C CA . ASN A 1 188 ? -5.546 7.754 -41.123 1.00 34.72 188 ASN A CA 1
ATOM 1574 C C . ASN A 1 188 ? -7.036 8.160 -41.125 1.00 34.72 188 ASN A C 1
ATOM 1576 O O . ASN A 1 188 ? -7.495 8.703 -40.117 1.00 34.72 188 ASN A O 1
ATOM 1580 N N . PRO A 1 189 ? -7.795 7.955 -42.218 1.00 52.34 189 PRO A N 1
ATOM 1581 C CA . PRO A 1 189 ? -9.209 8.294 -42.286 1.00 52.34 189 PRO A CA 1
ATOM 1582 C C . PRO A 1 189 ? -10.053 7.040 -42.058 1.00 52.34 189 PRO A C 1
ATOM 1584 O O . PRO A 1 189 ? -10.059 6.177 -42.923 1.00 52.34 189 PRO A O 1
ATOM 1587 N N . HIS A 1 190 ? -10.800 6.932 -40.955 1.00 36.03 190 HIS A N 1
ATOM 1588 C CA . HIS A 1 190 ? -12.001 6.085 -40.906 1.00 36.03 190 HIS A CA 1
ATOM 1589 C C . HIS A 1 190 ? -12.979 6.542 -39.811 1.00 36.03 190 HIS A C 1
ATOM 1591 O O . HIS A 1 190 ? -12.639 6.587 -38.632 1.00 36.03 190 HIS A O 1
ATOM 1597 N N . SER A 1 191 ? -14.221 6.765 -40.259 1.00 36.00 191 SER A N 1
ATOM 1598 C CA . SER A 1 191 ? -15.495 6.736 -39.522 1.00 36.00 191 SER A CA 1
ATOM 1599 C C . SER A 1 191 ? -16.186 8.079 -39.249 1.00 36.00 191 SER A C 1
ATOM 1601 O O . SER A 1 191 ? -16.209 8.588 -38.132 1.00 36.00 191 SER A O 1
ATOM 1603 N N . MET A 1 192 ? -16.851 8.588 -40.292 1.00 41.94 192 MET A N 1
ATOM 1604 C CA . MET A 1 192 ? -18.033 9.452 -40.199 1.00 41.94 192 MET A CA 1
ATOM 1605 C C . MET A 1 192 ? -19.297 8.573 -40.199 1.00 41.94 192 MET A C 1
ATOM 1607 O O . MET A 1 192 ? -19.555 7.905 -41.194 1.00 41.94 192 MET A O 1
ATOM 1611 N N . HIS A 1 193 ? -20.062 8.575 -39.104 1.00 37.47 193 HIS A N 1
ATOM 1612 C CA . HIS A 1 193 ? -21.530 8.414 -39.002 1.00 37.47 193 HIS A CA 1
ATOM 1613 C C . HIS A 1 193 ? -21.858 8.441 -37.491 1.00 37.47 193 HIS A C 1
ATOM 1615 O O . HIS A 1 193 ? -21.154 7.807 -36.717 1.00 37.47 193 HIS A O 1
ATOM 1621 N N . ALA A 1 194 ? -22.855 9.132 -36.949 1.00 36.53 194 ALA A N 1
ATOM 1622 C CA . ALA A 1 194 ? -24.022 9.763 -37.529 1.00 36.53 194 ALA A CA 1
ATOM 1623 C C . ALA A 1 194 ? -24.454 10.945 -36.644 1.00 36.53 194 ALA A C 1
ATOM 1625 O O . ALA A 1 194 ? -24.341 10.909 -35.419 1.00 36.53 194 ALA A O 1
ATOM 1626 N N . THR A 1 195 ? -24.984 11.970 -37.294 1.00 43.38 195 THR A N 1
ATOM 1627 C CA . THR A 1 195 ? -25.839 13.002 -36.720 1.00 43.38 195 THR A CA 1
ATOM 1628 C C . THR A 1 195 ? -27.157 12.396 -36.236 1.00 43.38 195 THR A C 1
ATOM 1630 O O . THR A 1 195 ? -27.857 11.737 -37.000 1.00 43.38 195 THR A O 1
ATOM 1633 N N . ALA A 1 196 ? -27.537 12.699 -34.998 1.00 42.25 196 ALA A N 1
ATOM 1634 C CA . ALA A 1 196 ? -28.931 12.781 -34.578 1.00 42.25 196 ALA A CA 1
ATOM 1635 C C . ALA A 1 196 ? -29.043 13.930 -33.569 1.00 42.25 196 ALA A C 1
ATOM 1637 O O . ALA A 1 196 ? -28.433 13.901 -32.502 1.00 42.25 196 ALA A O 1
ATOM 1638 N N . HIS A 1 197 ? -29.745 14.980 -33.989 1.00 43.94 197 HIS A N 1
ATOM 1639 C CA . HIS A 1 197 ? -30.282 16.023 -33.124 1.00 43.94 197 HIS A CA 1
ATOM 1640 C C . HIS A 1 197 ? -31.340 15.412 -32.197 1.00 43.94 197 HIS A C 1
ATOM 1642 O O . HIS A 1 197 ? -32.148 14.625 -32.675 1.00 43.94 197 HIS A O 1
ATOM 1648 N N . ASP A 1 198 ? -31.388 15.845 -30.937 1.00 39.53 198 ASP A N 1
ATOM 1649 C CA . ASP A 1 198 ? -32.597 16.490 -30.410 1.00 39.53 198 ASP A CA 1
ATOM 1650 C C . ASP A 1 198 ? -32.235 17.450 -29.247 1.00 39.53 198 ASP A C 1
ATOM 1652 O O . ASP A 1 198 ? -31.246 17.203 -28.546 1.00 39.53 198 ASP A O 1
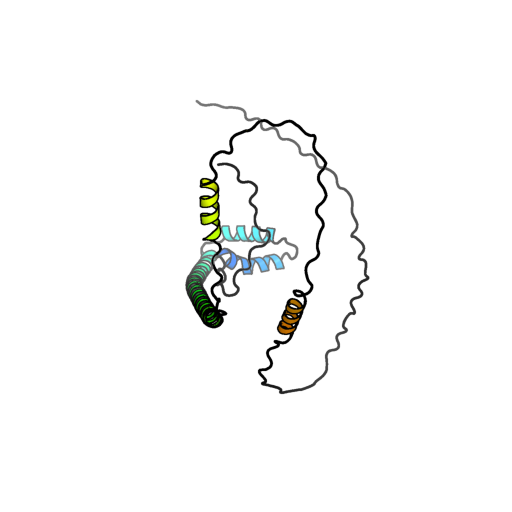ATOM 1656 N N . PRO A 1 199 ? -32.962 18.575 -29.086 1.00 54.47 199 PRO A N 1
ATOM 1657 C CA . PRO A 1 199 ? -32.591 19.722 -28.262 1.00 54.47 199 PRO A CA 1
ATOM 1658 C C . PRO A 1 199 ? -33.369 19.770 -26.940 1.00 54.47 199 PRO A C 1
ATOM 1660 O O . PRO A 1 199 ? -34.587 19.793 -26.966 1.00 54.47 199 PRO A O 1
ATOM 1663 N N . ASP A 1 200 ? -32.682 19.849 -25.798 1.00 49.25 200 ASP A N 1
ATOM 1664 C CA . ASP A 1 200 ? -33.209 20.478 -24.572 1.00 49.25 200 ASP A CA 1
ATOM 1665 C C . ASP A 1 200 ? -32.172 20.398 -23.441 1.00 49.25 200 ASP A C 1
ATOM 1667 O O . ASP A 1 200 ? -31.967 19.342 -22.846 1.00 49.25 200 ASP A O 1
ATOM 1671 N N . ALA A 1 201 ? -31.500 21.516 -23.153 1.00 41.59 201 ALA A N 1
ATOM 1672 C CA . ALA A 1 201 ? -30.932 21.823 -21.835 1.00 41.59 201 ALA A CA 1
ATOM 1673 C C . ALA A 1 201 ? -30.383 23.256 -21.831 1.00 41.59 201 ALA A C 1
ATOM 1675 O O . ALA A 1 201 ? -29.205 23.522 -22.068 1.00 41.59 201 ALA A O 1
ATOM 1676 N N . ASP A 1 202 ? -31.292 24.174 -21.552 1.00 49.69 202 ASP A N 1
ATOM 1677 C CA . ASP A 1 202 ? -31.052 25.516 -21.050 1.00 49.69 202 ASP A CA 1
ATOM 1678 C C . ASP A 1 202 ? -30.178 25.467 -19.780 1.00 49.69 202 ASP A C 1
ATOM 1680 O O . ASP A 1 202 ? -30.656 25.051 -18.728 1.00 49.69 202 ASP A O 1
ATOM 1684 N N . ILE A 1 203 ? -28.899 25.860 -19.857 1.00 49.56 203 ILE A N 1
ATOM 1685 C CA . ILE A 1 203 ? -28.147 26.368 -18.697 1.00 49.56 203 ILE A CA 1
ATOM 1686 C C . ILE A 1 203 ? -27.260 27.522 -19.162 1.00 49.56 203 ILE A C 1
ATOM 1688 O O . ILE A 1 203 ? -26.292 27.364 -19.904 1.00 49.56 203 ILE A O 1
ATOM 1692 N N . HIS A 1 204 ? -27.619 28.699 -18.666 1.00 51.41 204 HIS A N 1
ATOM 1693 C CA . HIS A 1 204 ? -26.906 29.955 -18.787 1.00 51.41 204 HIS A CA 1
ATOM 1694 C C . HIS A 1 204 ? -25.416 29.817 -18.439 1.00 51.41 204 HIS A C 1
ATOM 1696 O O . HIS A 1 204 ? -25.045 29.408 -17.339 1.00 51.41 204 HIS A O 1
ATOM 1702 N N . SER A 1 205 ? -24.557 30.227 -19.370 1.00 44.31 205 SER A N 1
ATOM 1703 C CA . SER A 1 205 ? -23.120 30.384 -19.153 1.00 44.31 205 SER A CA 1
ATOM 1704 C C . SER A 1 205 ? -22.867 31.719 -18.436 1.00 44.31 205 SER A C 1
ATOM 1706 O O . SER A 1 205 ? -23.140 32.763 -19.033 1.00 44.31 205 SER A O 1
ATOM 1708 N N . PRO A 1 206 ? -22.351 31.764 -17.193 1.00 55.62 206 PRO A N 1
ATOM 1709 C CA . PRO A 1 206 ? -21.972 33.034 -16.597 1.00 55.62 206 PRO A CA 1
ATOM 1710 C C . PRO A 1 206 ? -20.678 33.527 -17.250 1.00 55.62 206 PRO A C 1
ATOM 1712 O O . PRO A 1 206 ? -19.630 32.883 -17.202 1.00 55.62 206 PRO A O 1
ATOM 1715 N N . HIS A 1 207 ? -20.787 34.685 -17.890 1.00 55.12 207 HIS A N 1
ATOM 1716 C CA . HIS A 1 207 ? -19.678 35.490 -18.375 1.00 55.12 207 HIS A CA 1
ATOM 1717 C C . HIS A 1 207 ? -18.771 35.850 -17.184 1.00 55.12 207 HIS A C 1
ATOM 1719 O O . HIS A 1 207 ? -19.230 36.446 -16.210 1.00 55.12 207 HIS A O 1
ATOM 1725 N N . TYR A 1 208 ? -17.504 35.435 -17.225 1.00 46.69 208 TYR A N 1
ATOM 1726 C CA . TYR A 1 208 ? -16.515 35.763 -16.200 1.00 46.69 208 TYR A CA 1
ATOM 1727 C C . TYR A 1 208 ? -16.027 37.200 -16.417 1.00 46.69 208 TYR A C 1
ATOM 1729 O O . TYR A 1 208 ? -15.293 37.466 -17.368 1.00 46.69 208 TYR A O 1
ATOM 1737 N N . ASP A 1 209 ? -16.451 38.115 -15.545 1.00 59.62 209 ASP A N 1
ATOM 1738 C CA . ASP A 1 209 ? -15.958 39.493 -15.492 1.00 59.62 209 ASP A CA 1
ATOM 1739 C C . ASP A 1 209 ? -14.685 39.549 -14.615 1.00 59.62 209 ASP A C 1
ATOM 1741 O O . ASP A 1 209 ? -14.736 39.187 -13.434 1.00 59.62 209 ASP A O 1
ATOM 1745 N N . PRO A 1 210 ? -13.525 39.967 -15.152 1.00 57.84 210 PRO A N 1
ATOM 1746 C CA . PRO A 1 210 ? -12.252 39.950 -14.434 1.00 57.84 210 PRO A CA 1
ATOM 1747 C C . PRO A 1 210 ? -12.083 41.051 -13.367 1.00 57.84 210 PRO A C 1
ATOM 1749 O O . PRO A 1 210 ? -10.977 41.185 -12.844 1.00 57.84 210 PRO A O 1
ATOM 1752 N N . ASN A 1 211 ? -13.118 41.829 -13.015 1.00 55.28 211 ASN A N 1
ATOM 1753 C CA . ASN A 1 211 ? -12.974 43.011 -12.148 1.00 55.28 211 ASN A CA 1
ATOM 1754 C C . ASN A 1 211 ? -13.776 43.010 -10.827 1.00 55.28 211 ASN A C 1
ATOM 1756 O O . ASN A 1 211 ? -14.071 44.075 -10.283 1.00 55.28 211 ASN A O 1
ATOM 1760 N N . MET A 1 212 ? -14.093 41.847 -10.245 1.00 51.81 212 MET A N 1
ATOM 1761 C CA . MET A 1 212 ? -14.645 41.800 -8.880 1.00 51.81 212 MET A CA 1
ATOM 1762 C C . MET A 1 212 ? -13.553 41.721 -7.804 1.00 51.81 212 MET A C 1
ATOM 1764 O O . MET A 1 212 ? -13.026 40.659 -7.472 1.00 51.81 212 MET A O 1
ATOM 1768 N N . ALA A 1 213 ? -13.247 42.881 -7.222 1.00 54.00 213 ALA A N 1
ATOM 1769 C CA . ALA A 1 213 ? -12.474 43.014 -5.995 1.00 54.00 213 ALA A CA 1
ATOM 1770 C C . ALA A 1 213 ? -13.250 42.425 -4.800 1.00 54.00 213 ALA A C 1
ATOM 1772 O O . ALA A 1 213 ? -14.290 42.945 -4.397 1.00 54.00 213 ALA A O 1
ATOM 1773 N N . TYR A 1 214 ? -12.729 41.349 -4.209 1.00 51.38 214 TYR A N 1
ATOM 1774 C CA . TYR A 1 214 ? -13.219 40.835 -2.930 1.00 51.38 214 TYR A CA 1
ATOM 1775 C C . TYR A 1 214 ? -12.716 41.721 -1.773 1.00 51.38 214 TYR A C 1
ATOM 1777 O O . TYR A 1 214 ? -11.511 41.981 -1.699 1.00 51.38 214 TYR A O 1
ATOM 1785 N N . PRO A 1 215 ? -13.582 42.164 -0.842 1.00 64.25 215 PRO A N 1
ATOM 1786 C CA . PRO A 1 215 ? -13.145 42.870 0.361 1.00 64.25 215 PRO A CA 1
ATOM 1787 C C . PRO A 1 215 ? -12.457 41.912 1.359 1.00 64.25 215 PRO A C 1
ATOM 1789 O O . PRO A 1 215 ? -12.824 40.735 1.434 1.00 64.25 215 PRO A O 1
ATOM 1792 N N . PRO A 1 216 ? -11.473 42.383 2.152 1.00 59.31 216 PRO A N 1
ATOM 1793 C CA . PRO A 1 216 ? -10.765 41.544 3.118 1.00 59.31 216 PRO A CA 1
ATOM 1794 C C . PRO A 1 216 ? -11.630 41.225 4.354 1.00 59.31 216 PRO A C 1
ATOM 1796 O O . PRO A 1 216 ? -12.424 42.067 4.783 1.00 59.31 216 PRO A O 1
ATOM 1799 N N . PRO A 1 217 ? -11.471 40.040 4.976 1.00 54.91 217 PRO A N 1
ATOM 1800 C CA . PRO A 1 217 ? -12.200 39.688 6.190 1.00 54.91 217 PRO A CA 1
ATOM 1801 C C . PRO A 1 217 ? -11.705 40.479 7.411 1.00 54.91 217 PRO A C 1
ATOM 1803 O O . PRO A 1 217 ? -10.506 40.646 7.633 1.00 54.91 217 PRO A O 1
ATOM 1806 N N . ALA A 1 218 ? -12.672 40.934 8.209 1.00 42.81 218 ALA A N 1
ATOM 1807 C CA . ALA A 1 218 ? -12.503 41.738 9.410 1.00 42.81 218 ALA A CA 1
ATOM 1808 C C . ALA A 1 218 ? -11.624 41.066 10.483 1.00 42.81 218 ALA A C 1
ATOM 1810 O O . ALA A 1 218 ? -11.844 39.921 10.883 1.00 42.81 218 ALA A O 1
ATOM 1811 N N . THR A 1 219 ? -10.666 41.827 11.006 1.00 52.22 219 THR A N 1
ATOM 1812 C CA . THR A 1 219 ? -9.948 41.558 12.253 1.00 52.22 219 THR A CA 1
ATOM 1813 C C . THR A 1 219 ? -10.877 41.776 13.451 1.00 52.22 219 THR A C 1
ATOM 1815 O O . THR A 1 219 ? -11.514 42.817 13.574 1.00 52.22 219 THR A O 1
ATOM 1818 N N . SER A 1 220 ? -10.947 40.798 14.358 1.00 47.59 220 SER A N 1
ATOM 1819 C CA . SER A 1 220 ? -11.560 40.951 15.687 1.00 47.59 220 SER A CA 1
ATOM 1820 C C . SER A 1 220 ? -10.490 40.859 16.787 1.00 47.59 220 SER A C 1
ATOM 1822 O O . SER A 1 220 ? -9.503 40.141 16.601 1.00 47.59 220 SER A O 1
ATOM 1824 N N . PRO A 1 221 ? -10.645 41.589 17.910 1.00 51.84 221 PRO A N 1
ATOM 1825 C CA . PRO A 1 221 ? -9.558 41.877 18.840 1.00 51.84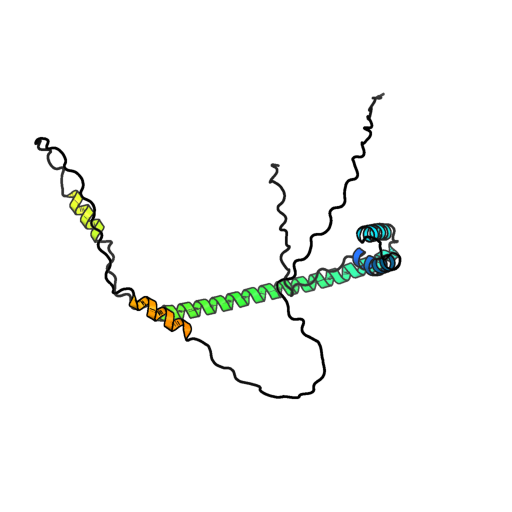 221 PRO A CA 1
ATOM 1826 C C . PRO A 1 221 ? -9.478 40.923 20.046 1.00 51.84 221 PRO A C 1
ATOM 1828 O O . PRO A 1 221 ? -10.484 40.444 20.553 1.00 51.84 221 PRO A O 1
ATOM 1831 N N . GLY A 1 222 ? -8.242 40.729 20.519 1.00 44.09 222 GLY A N 1
ATOM 1832 C CA . GLY A 1 222 ? -7.816 40.684 21.926 1.00 44.09 222 GLY A CA 1
ATOM 1833 C C . GLY A 1 222 ? -8.593 39.849 22.954 1.00 44.09 222 GLY A C 1
ATOM 1834 O O . GLY A 1 222 ? -9.654 40.236 23.429 1.00 44.09 222 GLY A O 1
ATOM 1835 N N . THR A 1 223 ? -7.942 38.809 23.477 1.00 50.53 223 THR A N 1
ATOM 1836 C CA . THR A 1 223 ? -8.144 38.354 24.865 1.00 50.53 223 THR A CA 1
ATOM 1837 C C . THR A 1 223 ? -6.786 37.960 25.454 1.00 50.53 223 THR A C 1
ATOM 1839 O O . THR A 1 223 ? -6.000 37.276 24.804 1.00 50.53 223 THR A O 1
ATOM 1842 N N . GLY A 1 224 ? -6.477 38.523 26.626 1.00 49.31 224 GLY A N 1
ATOM 1843 C CA . GLY A 1 224 ? -5.138 38.618 27.217 1.00 49.31 224 GLY A CA 1
ATOM 1844 C C . GLY A 1 224 ? -4.577 37.347 27.883 1.00 49.31 224 GLY A C 1
ATOM 1845 O O . GLY A 1 224 ? -5.144 36.263 27.753 1.00 49.31 224 GLY A O 1
ATOM 1846 N N . PRO A 1 225 ? -3.432 37.476 28.584 1.00 52.66 225 PRO A N 1
ATOM 1847 C CA . PRO A 1 225 ? -2.622 36.352 29.047 1.00 52.66 225 PRO A CA 1
ATOM 1848 C C . PRO A 1 225 ? -3.124 35.775 30.380 1.00 52.66 225 PRO A C 1
ATOM 1850 O O . PRO A 1 225 ? -3.384 36.516 31.327 1.00 52.66 225 PRO A O 1
ATOM 1853 N N . ILE A 1 226 ? -3.198 34.443 30.476 1.00 53.69 226 ILE A N 1
ATOM 1854 C CA . ILE A 1 226 ? -3.403 33.718 31.738 1.00 53.69 226 ILE A CA 1
ATOM 1855 C C . ILE A 1 226 ? -2.057 33.183 32.236 1.00 53.69 226 ILE A C 1
ATOM 1857 O O . ILE A 1 226 ? -1.406 32.351 31.605 1.00 53.69 226 ILE A O 1
ATOM 1861 N N . THR A 1 227 ? -1.666 33.709 33.390 1.00 54.66 227 THR A N 1
ATOM 1862 C CA . THR A 1 227 ? -0.515 33.365 34.225 1.00 54.66 227 THR A CA 1
ATOM 1863 C C . THR A 1 227 ? -0.612 31.925 34.752 1.00 54.66 227 THR A C 1
ATOM 1865 O O . THR A 1 227 ? -1.639 31.535 35.303 1.00 54.66 227 THR A O 1
ATOM 1868 N N . GLN A 1 228 ? 0.463 31.139 34.623 1.00 58.19 228 GLN A N 1
ATOM 1869 C CA . GLN A 1 228 ? 0.626 29.841 35.298 1.00 58.19 228 GLN A CA 1
ATOM 1870 C C . GLN A 1 228 ? 1.093 30.027 36.754 1.00 58.19 228 GLN A C 1
ATOM 1872 O O . GLN A 1 228 ? 2.015 30.812 36.982 1.00 58.19 228 GLN A O 1
ATOM 1877 N N . PRO A 1 229 ? 0.583 29.252 37.729 1.00 59.69 229 PRO A N 1
ATOM 1878 C CA . PRO A 1 229 ? 1.269 29.052 38.997 1.00 59.69 229 PRO A CA 1
ATOM 1879 C C . PRO A 1 229 ? 2.299 27.913 38.904 1.00 59.69 229 PRO A C 1
ATOM 1881 O O . PRO A 1 229 ? 2.000 26.781 38.524 1.00 59.69 229 PRO A O 1
ATOM 1884 N N . HIS A 1 230 ? 3.525 28.255 39.284 1.00 58.16 230 HIS A N 1
ATOM 1885 C CA . HIS A 1 230 ? 4.691 27.397 39.463 1.00 58.16 230 HIS A CA 1
ATOM 1886 C C . HIS A 1 230 ? 4.516 26.526 40.721 1.00 58.16 230 HIS A C 1
ATOM 1888 O O . HIS A 1 230 ? 4.470 27.060 41.828 1.00 58.16 230 HIS A O 1
ATOM 1894 N N . GLN A 1 231 ? 4.414 25.198 40.572 1.00 60.34 231 GLN A N 1
ATOM 1895 C CA . GLN A 1 231 ? 4.496 24.268 41.704 1.00 60.34 231 GLN A CA 1
ATOM 1896 C C . GLN A 1 231 ? 5.922 23.740 41.870 1.00 60.34 231 GLN A C 1
ATOM 1898 O O . GLN A 1 231 ? 6.502 23.120 40.980 1.00 60.34 231 GLN A O 1
ATOM 1903 N N . GLN A 1 232 ? 6.452 24.016 43.055 1.00 54.66 232 GLN A N 1
ATOM 1904 C CA . GLN A 1 232 ? 7.757 23.655 43.575 1.00 54.66 232 GLN A CA 1
ATOM 1905 C C . GLN A 1 232 ? 7.734 22.206 44.078 1.00 54.66 232 GLN A C 1
ATOM 1907 O O . GLN A 1 232 ? 7.029 21.891 45.035 1.00 54.66 232 GLN A O 1
ATOM 1912 N N . GLN A 1 233 ? 8.510 21.318 43.454 1.00 58.34 233 GLN A N 1
ATOM 1913 C CA . GLN A 1 233 ? 8.688 19.948 43.932 1.00 58.34 233 GLN A CA 1
ATOM 1914 C C . GLN A 1 233 ? 9.896 19.891 44.874 1.00 58.34 233 GLN A C 1
ATOM 1916 O O . GLN A 1 233 ? 11.044 19.913 44.435 1.00 58.34 233 GLN A O 1
ATOM 1921 N N . GLN A 1 234 ? 9.633 19.825 46.181 1.00 57.75 234 GLN A N 1
ATOM 1922 C CA . GLN A 1 234 ? 10.628 19.412 47.167 1.00 57.75 234 GLN A CA 1
ATOM 1923 C C . GLN A 1 234 ? 10.734 17.882 47.144 1.00 57.75 234 GLN A C 1
ATOM 1925 O O . GLN A 1 234 ? 9.776 17.190 47.479 1.00 57.75 234 GLN A O 1
ATOM 1930 N N . HIS A 1 235 ? 11.890 17.353 46.743 1.00 60.28 235 HIS A N 1
ATOM 1931 C CA . HIS A 1 235 ? 12.265 15.965 47.010 1.00 60.28 235 HIS A CA 1
ATOM 1932 C C . HIS A 1 235 ? 13.120 15.956 48.277 1.00 60.28 235 HIS A C 1
ATOM 1934 O O . HIS A 1 235 ? 14.258 16.426 48.269 1.00 60.28 235 HIS A O 1
ATOM 1940 N N . GLN A 1 236 ? 12.543 15.459 49.369 1.00 63.41 236 GLN A N 1
ATOM 1941 C CA . GLN A 1 236 ? 13.239 15.222 50.625 1.00 63.41 236 GLN A CA 1
ATOM 1942 C C . GLN A 1 236 ? 13.609 13.739 50.720 1.00 63.41 236 GLN A C 1
ATOM 1944 O O . GLN A 1 236 ? 12.843 12.856 50.339 1.00 63.41 236 GLN A O 1
ATOM 1949 N N . GLN A 1 237 ? 14.834 13.518 51.183 1.00 56.62 237 GLN A N 1
ATOM 1950 C CA . GLN A 1 237 ? 15.501 12.240 51.387 1.00 56.62 237 GLN A CA 1
ATOM 1951 C C . GLN A 1 237 ? 14.838 11.416 52.499 1.00 56.62 237 GLN A C 1
ATOM 1953 O O . GLN A 1 237 ? 14.317 11.992 53.451 1.00 56.62 237 GLN A O 1
ATOM 1958 N N . GLN A 1 238 ? 14.939 10.090 52.383 1.00 55.97 238 GLN A N 1
ATOM 1959 C CA . GLN A 1 238 ? 14.912 9.052 53.430 1.00 55.97 238 GLN A CA 1
ATOM 1960 C C . GLN A 1 238 ? 15.074 7.716 52.678 1.00 55.97 238 GLN A C 1
ATOM 1962 O O . GLN A 1 238 ? 14.400 7.509 51.678 1.00 55.97 238 GLN A O 1
ATOM 1967 N N . GLY A 1 239 ? 15.945 6.766 52.992 1.00 50.88 239 GLY A N 1
ATOM 1968 C CA . GLY A 1 239 ? 16.811 6.507 54.132 1.00 50.88 239 GLY A CA 1
ATOM 1969 C C . GLY A 1 239 ? 17.018 4.991 54.099 1.00 50.88 239 GLY A C 1
ATOM 1970 O O . GLY A 1 239 ? 16.056 4.250 54.270 1.00 50.88 239 GLY A O 1
ATOM 1971 N N . CYS A 1 240 ? 18.226 4.536 53.764 1.00 47.69 240 CYS A N 1
ATOM 1972 C CA . CYS A 1 240 ? 18.581 3.119 53.797 1.00 47.69 240 CYS A CA 1
ATOM 1973 C C . CYS A 1 240 ? 18.828 2.694 55.247 1.00 47.69 240 CYS A C 1
ATOM 1975 O O . CYS A 1 240 ? 19.587 3.362 55.952 1.00 47.69 240 CYS A O 1
ATOM 1977 N N . ALA A 1 241 ? 18.231 1.575 55.644 1.00 55.41 241 ALA A N 1
ATOM 1978 C CA . ALA A 1 241 ? 18.628 0.745 56.774 1.00 55.41 241 ALA A CA 1
ATOM 1979 C C . ALA A 1 241 ? 18.456 -0.718 56.353 1.00 55.41 241 ALA A C 1
ATOM 1981 O O . ALA A 1 241 ? 17.444 -1.001 55.669 1.00 55.41 241 ALA A O 1
#

Foldseek 3Di:
DDDPDDPPDPPDDDDDDPLADDQFDALLCVQLPVVLVVVCVVPVPDDVVVSVVVSVVCVVPPDVVSSVVSRVVNVVVNVVNVVRNVVVVVVVVVVVVVVVVVVVVVVVVVVVVVVVVPDPPPDDPDPPVVVVVVVVVVVPPPDDDDDDDDDDDDDDDDDDDDDDDDDPPPPVVVVVVVVVVPDDDDDDDDDDDDDDDDDDDDDDDDDDDPDDDDDDDDDDDDDDDDDDDDDDDDDDDDDDD

InterPro domains:
  IPR009071 High mobility group box domain [PF00505] (21-89)
  IPR009071 High mobility group box domain [PS50118] (21-89)
  IPR009071 High mobility group box domain [SM00398] (20-90)
  IPR036910 High mobility group box domain superfamily [G3DSA:1.10.30.10] (9-92)
  IPR036910 High mobility group box domain superfamily [SSF47095] (4-91)
  IPR050342 High Mobility Group Box (HMGB) [PTHR48112] (12-156)

pLDDT: mean 70.83, std 20.37, range [34.72, 96.56]

Secondary structure (DSSP, 8-state):
-----S----SSPPPPPTTSPPPPPPHHHHHHHHHHHHHHHH-TT--HHHHHHHHHHHHHHS-HHHHHHHHHHHHHHHHHHHHHHHHHHHHHHHHHHHHHHHHHHHHHHHHHHHHHT---------THHHHHHHHHHHHTSPPPP-------PPPPPPPPPP-PPPGGGSHHHHHHHHHTT----------------------------TT--PPPPPP-------PPP------------

Organism: NCBI:txid1486917

Sequence (241 aa):
AAYTGPWQVPWKRAKKDPSAPKRPMSAFLYFSQGKRQAIKDKNPGMKNTEISRILGEMWRNAPEEERKPHVEMEKAERAKYKVATAKWKEDFKAKAKAEKALQAEQAAMWRHQHQYYAPHQQQRPHPHHHHQQQQQQQQQQGPHQYTQQPYSPPQAPHSPQFHPPSPHQHQHQYQNQHQHQQYVPEGNPHSMHATAHDPDADIHSPHYDPNMAYPPPATSPGTGPITQPHQQQQHQQQGCA

Radius of gyration: 42.06 Å; chains: 1; bounding box: 110×67×104 Å